Protein AF-A0A8D0H9V6-F1 (afdb_monomer)

Organism: Sphenodon punctatus (NCBI:txid8508)

Mean predicted aligned error: 10.99 Å

Nearest PDB structures (foldseek):
  7oqw-assembly1_A-2  TM=3.908E-01  e=2.984E+00  Homo sapiens
  8poe-assembly1_C  TM=3.734E-01  e=5.631E+00  Homo sapiens

pLDDT: mean 86.0, std 13.62, range [42.84, 98.12]

InterPro domains:
  IPR051436 Autophagy-related EPG5 [PTHR31139] (5-176)
  IPR060558 Epg5-like, N-terminal domain [PF27745] (5-171)

Foldseek 3Di:
DDKDKDWDADPVRDIDIDIDDDDDDDDDPVVVVVVVVVVVVVVVVVVVVVVVVVVVVVVVLVVVVVVLVCLCPVDPLSVCLLPDDDDQDDDDDDCPVVSLVVLLVLLLVLLVVQQDDDPDVVVVVSSLVSNVSSLSSCVRHHDPVSLVSLVVSLVSGDPPSCVRCPVSRDDPDDDD

Radius of gyration: 35.83 Å; Cα contacts (8 Å, |Δi|>4): 108; chains: 1; bounding box: 63×38×115 Å

Solvent-accessible surface area (backbone atoms only — not comparable to full-atom values): 10726 Å² total; per-residue (Å²): 127,60,74,51,75,52,76,50,67,47,100,84,71,49,78,47,76,51,77,50,80,53,88,80,82,82,80,60,63,66,61,51,51,53,51,50,52,51,49,53,55,49,52,52,53,51,50,54,52,50,53,50,51,54,51,50,52,54,51,53,51,52,50,52,51,51,47,52,51,51,60,39,58,71,38,76,65,47,35,46,43,68,72,51,95,82,74,84,80,79,96,80,63,88,66,54,62,58,58,52,46,52,53,50,51,52,48,52,54,46,51,57,55,65,56,48,94,66,103,42,73,65,60,52,49,52,48,51,54,53,41,53,57,54,49,57,32,45,72,68,76,48,54,76,68,49,55,51,50,49,49,60,54,57,74,66,41,53,91,71,47,76,82,70,49,57,84,74,64,79,82,81,76,77,84,128

Sequence (176 aa):
KWLFSLQGTCADQCKVSSHHRYQVVEFNESVLWELKKLFEAKAEHVHQTLALHLYTSVLSRLQVESYIYGLLSSSSLLRSAAIHQHEPASKQSENLSSDLGHLKECIGILFGFTRRVIEDPQFQSDVLFWLQRLVSVLQRVGCPGDHLFLLNHILRCPAGIGKWAAPFIQIKVLDN

Secondary structure (DSSP, 8-state):
--EEEEEEE-TTS-EEEEEEE---PPP-HHHHHHHHHHHHHHHHHHHHHHHHHHHHHHHHHHHHHHHHHHHHHHSHHHHHHHH-SS-PPP---TTHHHHHHHHHHHHHHHHHHHTS----HHHHHHHHHHHHHHHHHHHHH--HHHHHHHHHHHTTS-TTGGGTSGGG--------

Structure (mmCIF, N/CA/C/O backbone):
data_AF-A0A8D0H9V6-F1
#
_entry.id   AF-A0A8D0H9V6-F1
#
loop_
_atom_site.group_PDB
_atom_site.id
_atom_site.type_symbol
_atom_site.label_atom_id
_atom_site.label_alt_id
_atom_site.label_comp_id
_atom_site.label_asym_id
_atom_site.label_entity_id
_atom_site.label_seq_id
_atom_site.pdbx_PDB_ins_code
_atom_site.Cartn_x
_atom_site.Cartn_y
_atom_site.Cartn_z
_atom_site.occupancy
_atom_site.B_iso_or_equiv
_atom_site.auth_seq_id
_atom_site.auth_comp_id
_atom_site.auth_asym_id
_atom_site.auth_atom_id
_atom_site.pdbx_PDB_model_num
ATOM 1 N N . LYS A 1 1 ? 28.762 -2.186 -56.212 1.00 52.09 1 LYS A N 1
ATOM 2 C CA . LYS A 1 1 ? 28.057 -2.977 -57.258 1.00 52.09 1 LYS A CA 1
ATOM 3 C C . LYS A 1 1 ? 29.094 -3.787 -58.019 1.00 52.09 1 LYS A C 1
ATOM 5 O O . LYS A 1 1 ? 29.807 -3.213 -58.830 1.00 52.09 1 LYS A O 1
ATOM 10 N N . TRP A 1 2 ? 29.204 -5.078 -57.730 1.00 58.50 2 TRP A N 1
ATOM 11 C CA . TRP A 1 2 ? 30.117 -5.968 -58.446 1.00 58.50 2 TRP A CA 1
ATOM 12 C C . TRP A 1 2 ? 29.381 -6.589 -59.633 1.00 58.50 2 TRP A C 1
ATOM 14 O O . TRP A 1 2 ? 28.239 -7.035 -59.497 1.00 58.50 2 TRP A O 1
ATOM 24 N N . LEU A 1 3 ? 30.010 -6.556 -60.804 1.00 58.72 3 LEU A N 1
ATOM 25 C CA . LEU A 1 3 ? 29.461 -7.076 -62.050 1.00 58.72 3 LEU A CA 1
ATOM 26 C C . LEU A 1 3 ? 30.415 -8.171 -62.518 1.00 58.72 3 LEU A C 1
ATOM 28 O O . LEU A 1 3 ? 31.550 -7.882 -62.890 1.00 58.72 3 LEU A O 1
ATOM 32 N N . PHE A 1 4 ? 29.979 -9.425 -62.420 1.00 65.56 4 PHE A N 1
ATOM 33 C CA . PHE A 1 4 ? 30.781 -10.560 -62.863 1.00 65.56 4 PHE A CA 1
ATOM 34 C C . PHE A 1 4 ? 30.390 -10.889 -64.301 1.00 65.56 4 PHE A C 1
ATOM 36 O O . PHE A 1 4 ? 29.210 -11.098 -64.593 1.00 65.56 4 PHE A O 1
ATOM 43 N N . SER A 1 5 ? 31.372 -10.864 -65.201 1.00 70.00 5 SER A N 1
ATOM 44 C CA . SER A 1 5 ? 31.187 -11.120 -66.626 1.00 70.00 5 SER A CA 1
ATOM 45 C C . SER A 1 5 ? 32.001 -12.340 -67.018 1.00 70.00 5 SER A C 1
ATOM 47 O O . SER A 1 5 ? 33.229 -12.291 -67.004 1.00 70.00 5 SER A O 1
ATOM 49 N N . LEU A 1 6 ? 31.316 -13.415 -67.390 1.00 75.25 6 LEU A N 1
ATOM 50 C CA . LEU A 1 6 ? 31.936 -14.612 -67.951 1.00 75.25 6 LEU A CA 1
ATOM 51 C C . LEU A 1 6 ? 31.798 -14.568 -69.467 1.00 75.25 6 LEU A C 1
ATOM 53 O O . LEU A 1 6 ? 30.720 -14.261 -69.978 1.00 75.25 6 LEU A O 1
ATOM 57 N N . GLN A 1 7 ? 32.875 -14.893 -70.176 1.00 80.06 7 GLN A N 1
ATOM 58 C CA . GLN A 1 7 ? 32.851 -15.079 -71.622 1.00 80.06 7 GLN A CA 1
ATOM 59 C C . GLN A 1 7 ? 33.222 -16.518 -71.952 1.00 80.06 7 GLN A C 1
ATOM 61 O O . GLN A 1 7 ? 34.185 -17.061 -71.412 1.00 80.06 7 GLN A O 1
ATOM 66 N N . GLY A 1 8 ? 32.441 -17.124 -72.836 1.00 78.75 8 GLY A N 1
ATOM 67 C CA . GLY A 1 8 ? 32.670 -18.458 -73.366 1.00 78.75 8 GLY A CA 1
ATOM 68 C C . GLY A 1 8 ? 32.578 -18.432 -74.883 1.00 78.75 8 GLY A C 1
ATOM 69 O O . GLY A 1 8 ? 32.041 -17.493 -75.472 1.00 78.75 8 GLY A O 1
ATOM 70 N N . THR A 1 9 ? 33.117 -19.462 -75.521 1.00 82.62 9 THR A N 1
ATOM 71 C CA . THR A 1 9 ? 32.941 -19.667 -76.960 1.00 82.62 9 THR A CA 1
ATOM 72 C C . THR A 1 9 ? 32.146 -20.947 -77.137 1.00 82.62 9 THR A C 1
ATOM 74 O O . THR A 1 9 ? 32.524 -21.985 -76.593 1.00 82.62 9 THR A O 1
ATOM 77 N N . CYS A 1 10 ? 31.018 -20.855 -77.829 1.00 76.56 10 CYS A N 1
ATOM 78 C CA . CYS A 1 10 ? 30.180 -22.005 -78.134 1.00 76.56 10 CYS A CA 1
ATOM 79 C C . CYS A 1 10 ? 30.847 -22.878 -79.215 1.00 76.56 10 CYS A C 1
ATOM 81 O O . CYS A 1 10 ? 31.806 -22.466 -79.870 1.00 76.56 10 CYS A O 1
ATOM 83 N N . ALA A 1 11 ? 30.366 -24.110 -79.401 1.00 77.50 11 ALA A N 1
ATOM 84 C CA . ALA A 1 11 ? 30.942 -25.061 -80.362 1.00 77.50 11 ALA A CA 1
ATOM 85 C C . ALA A 1 11 ? 30.852 -24.597 -81.836 1.00 77.50 11 ALA A C 1
ATOM 87 O O . ALA A 1 11 ? 31.554 -25.124 -82.694 1.00 77.50 11 ALA A O 1
ATOM 88 N N . ASP A 1 12 ? 30.025 -23.589 -82.117 1.00 85.88 12 ASP A N 1
ATOM 89 C CA . ASP A 1 12 ? 29.881 -22.880 -83.395 1.00 85.88 12 ASP A CA 1
ATOM 90 C C . ASP A 1 12 ? 30.881 -21.715 -83.571 1.00 85.88 12 ASP A C 1
ATOM 92 O O . ASP A 1 12 ? 30.793 -20.953 -84.530 1.00 85.88 12 ASP A O 1
ATOM 96 N N . GLN A 1 13 ? 31.842 -21.576 -82.653 1.00 75.62 13 GLN A N 1
ATOM 97 C CA . GLN A 1 13 ? 32.808 -20.475 -82.568 1.00 75.62 13 GLN A CA 1
ATOM 98 C C . GLN A 1 13 ? 32.206 -19.088 -82.286 1.00 75.62 13 GLN A C 1
ATOM 100 O O . GLN A 1 13 ? 32.919 -18.079 -82.343 1.00 75.62 13 GLN A O 1
ATOM 105 N N . CYS A 1 14 ? 30.931 -18.998 -81.901 1.00 76.75 14 CYS A N 1
ATOM 106 C CA . CYS A 1 14 ? 30.344 -17.737 -81.468 1.00 76.75 14 CYS A CA 1
ATOM 107 C C . CYS A 1 14 ? 30.732 -17.423 -80.015 1.00 76.75 14 CYS A C 1
ATOM 109 O O . CYS A 1 14 ? 30.592 -18.247 -79.108 1.00 76.75 14 CYS A O 1
ATOM 111 N N . LYS A 1 15 ? 31.216 -16.197 -79.776 1.00 81.19 15 LYS A N 1
ATOM 112 C CA . LYS A 1 15 ? 31.507 -15.703 -78.424 1.00 81.19 15 LYS A CA 1
ATOM 113 C C . LYS A 1 15 ? 30.213 -15.281 -77.739 1.00 81.19 15 LYS A C 1
ATOM 115 O O . LYS A 1 15 ? 29.499 -14.420 -78.248 1.00 81.19 15 LYS A O 1
ATOM 120 N N . VAL A 1 16 ? 29.951 -15.836 -76.563 1.00 82.69 16 VAL A N 1
ATOM 121 C CA . VAL A 1 16 ? 28.807 -15.478 -75.719 1.00 82.69 16 VAL A CA 1
ATOM 122 C C . VAL A 1 16 ? 29.287 -14.924 -74.384 1.00 82.69 16 VAL A C 1
ATOM 124 O O . VAL A 1 16 ? 30.307 -15.353 -73.842 1.00 82.69 16 VAL A O 1
ATOM 127 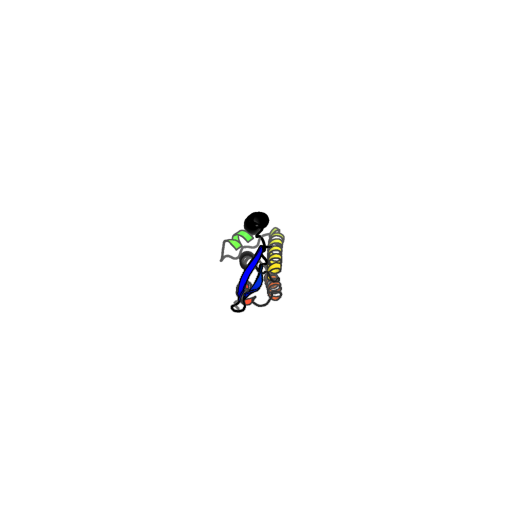N N . SER A 1 17 ? 28.545 -13.961 -73.843 1.00 78.50 17 SER A N 1
ATOM 128 C CA . SER A 1 17 ? 28.828 -13.349 -72.545 1.00 78.50 17 SER A CA 1
ATOM 129 C C . SER A 1 17 ? 27.617 -13.433 -71.624 1.00 78.50 17 SER A C 1
ATOM 131 O O . SER A 1 17 ? 26.506 -13.114 -72.044 1.00 78.50 17 SER A O 1
ATOM 133 N N . SER A 1 18 ? 27.839 -13.807 -70.362 1.00 78.12 18 SER A N 1
ATOM 134 C CA . SER A 1 18 ? 26.822 -13.778 -69.307 1.00 78.12 18 SER A CA 1
ATOM 135 C C . SER A 1 18 ? 27.221 -12.790 -68.216 1.00 78.12 18 SER A C 1
ATOM 137 O O . SER A 1 18 ? 28.369 -12.776 -67.764 1.00 78.12 18 SER A O 1
ATOM 139 N N . HIS A 1 19 ? 26.264 -11.964 -67.795 1.00 76.62 19 HIS A N 1
ATOM 140 C CA . HIS A 1 19 ? 26.451 -10.961 -66.755 1.00 76.62 19 HIS A CA 1
ATOM 141 C C . HIS A 1 19 ? 25.583 -11.289 -65.546 1.00 76.62 19 HIS A C 1
ATOM 143 O O . HIS A 1 19 ? 24.357 -11.301 -65.647 1.00 76.62 19 HIS A O 1
ATOM 149 N N . HIS A 1 20 ? 26.213 -11.469 -64.387 1.00 77.12 20 HIS A N 1
ATOM 150 C CA . HIS A 1 20 ? 25.502 -11.596 -63.119 1.00 77.12 20 HIS A CA 1
ATOM 151 C C . HIS A 1 20 ? 25.706 -10.332 -62.278 1.00 77.12 20 HIS A C 1
ATOM 153 O O . HIS A 1 20 ? 26.839 -9.901 -62.032 1.00 77.12 20 HIS A O 1
ATOM 159 N N . ARG A 1 21 ? 24.600 -9.715 -61.849 1.00 76.38 21 ARG A N 1
ATOM 160 C CA . ARG A 1 21 ? 24.601 -8.531 -60.981 1.00 76.38 21 ARG A CA 1
ATOM 161 C C . ARG A 1 21 ? 24.253 -8.943 -59.560 1.00 76.38 21 ARG A C 1
ATOM 163 O O . ARG A 1 21 ? 23.184 -9.490 -59.324 1.00 76.38 21 ARG A O 1
ATOM 170 N N . TYR A 1 22 ? 25.131 -8.610 -58.622 1.00 74.81 22 TYR A N 1
ATOM 171 C CA . TYR A 1 22 ? 24.872 -8.777 -57.196 1.00 74.81 22 TYR A CA 1
ATOM 172 C C . TYR A 1 22 ? 24.527 -7.429 -56.566 1.00 74.81 22 TYR A C 1
ATOM 174 O O . TYR A 1 22 ? 25.211 -6.422 -56.796 1.00 74.81 22 TYR A O 1
ATOM 182 N N . GLN A 1 23 ? 23.475 -7.417 -55.751 1.00 74.75 23 GLN A N 1
ATOM 183 C CA . GLN A 1 23 ? 23.185 -6.318 -54.843 1.00 74.75 23 GLN A CA 1
ATOM 184 C C . GLN A 1 23 ? 23.728 -6.703 -53.471 1.00 74.75 23 GLN A C 1
ATOM 186 O O . GLN A 1 23 ? 23.260 -7.650 -52.853 1.00 74.75 23 GLN A O 1
ATOM 191 N N . VAL A 1 24 ? 24.758 -5.986 -53.037 1.00 73.31 24 VAL A N 1
ATOM 192 C CA . VAL A 1 24 ? 25.368 -6.156 -51.721 1.00 73.31 24 VAL A CA 1
ATOM 193 C C . VAL A 1 24 ? 25.037 -4.902 -50.932 1.00 73.31 24 VAL A C 1
ATOM 195 O O . VAL A 1 24 ? 25.224 -3.793 -51.437 1.00 73.31 24 VAL A O 1
ATOM 198 N N . VAL A 1 25 ? 24.493 -5.089 -49.736 1.00 80.00 25 VAL A N 1
ATOM 199 C CA . VAL A 1 25 ? 24.317 -4.028 -48.746 1.00 80.00 25 VAL A CA 1
ATOM 200 C C . VAL A 1 25 ? 25.498 -4.089 -47.792 1.00 80.00 25 VAL A C 1
ATOM 202 O O . VAL A 1 25 ? 25.838 -5.160 -47.296 1.00 80.00 25 VAL A O 1
ATOM 205 N N . GLU A 1 26 ? 26.152 -2.953 -47.581 1.00 84.06 26 GLU A N 1
ATOM 206 C CA . GLU A 1 26 ? 27.246 -2.858 -46.622 1.00 84.06 26 GLU A CA 1
ATOM 207 C C . GLU A 1 26 ? 26.668 -2.661 -45.229 1.00 84.06 26 GLU A C 1
ATOM 209 O O . GLU A 1 26 ? 25.834 -1.784 -44.988 1.00 84.06 26 GLU A O 1
ATOM 214 N N . PHE A 1 27 ? 27.091 -3.528 -44.318 1.00 86.31 27 PHE A N 1
ATOM 215 C CA . PHE A 1 27 ? 26.71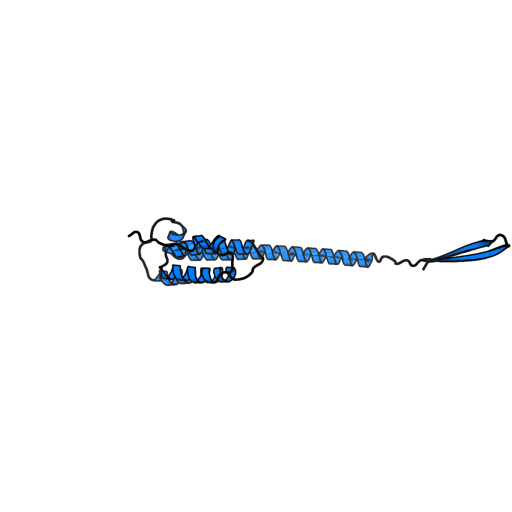4 -3.424 -42.928 1.00 86.31 27 PHE A CA 1
ATOM 216 C C . PHE A 1 27 ? 27.423 -2.226 -42.300 1.00 86.31 27 PHE A C 1
ATOM 218 O O . PHE A 1 27 ? 28.648 -2.131 -42.334 1.00 86.31 27 PHE A O 1
ATOM 225 N N . ASN A 1 28 ? 26.649 -1.308 -41.727 1.00 91.19 28 ASN A N 1
ATOM 226 C CA . ASN A 1 28 ? 27.211 -0.147 -41.061 1.00 91.19 28 ASN A CA 1
ATOM 227 C C . ASN A 1 28 ? 27.490 -0.470 -39.586 1.00 91.19 28 ASN A C 1
ATOM 229 O O . ASN A 1 28 ? 26.630 -0.301 -38.718 1.00 91.19 28 ASN A O 1
ATOM 233 N N . GLU A 1 29 ? 28.708 -0.941 -39.317 1.00 93.62 29 GLU A N 1
ATOM 234 C CA . GLU A 1 29 ? 29.158 -1.300 -37.968 1.00 93.62 29 GLU A CA 1
ATOM 235 C C . GLU A 1 29 ? 29.092 -0.128 -36.983 1.00 93.62 29 GLU A C 1
ATOM 237 O O . GLU A 1 29 ? 28.794 -0.341 -35.806 1.00 93.62 29 GLU A O 1
ATOM 242 N N . SER A 1 30 ? 29.308 1.113 -37.440 1.00 94.00 30 SER A N 1
ATOM 243 C CA . SER A 1 30 ? 29.288 2.279 -36.550 1.00 94.00 30 SER A CA 1
ATOM 244 C C . SER A 1 30 ? 27.878 2.588 -36.048 1.00 94.00 30 SER A C 1
ATOM 246 O O . SER A 1 30 ? 27.697 2.834 -34.855 1.00 94.00 30 SER A O 1
ATOM 248 N N . VAL A 1 31 ? 26.871 2.475 -36.919 1.00 93.75 31 VAL A N 1
ATOM 249 C CA . VAL A 1 31 ? 25.457 2.642 -36.547 1.00 93.75 31 VAL A CA 1
ATOM 250 C C . VAL A 1 31 ? 25.008 1.532 -35.595 1.00 93.75 31 VAL A C 1
ATOM 252 O O . VAL A 1 31 ? 24.305 1.810 -34.623 1.00 93.75 31 VAL A O 1
ATOM 255 N N . LEU A 1 32 ? 25.435 0.281 -35.818 1.00 94.88 32 LEU A N 1
ATOM 256 C CA . LEU A 1 32 ? 25.148 -0.805 -34.873 1.00 94.88 32 LEU A CA 1
ATOM 257 C C . LEU A 1 32 ? 25.765 -0.521 -33.500 1.00 94.88 32 LEU A C 1
ATOM 259 O O . LEU A 1 32 ? 25.109 -0.722 -32.477 1.00 94.88 32 LEU A O 1
ATOM 263 N N . TRP A 1 33 ? 27.022 -0.081 -33.471 1.00 96.56 33 TRP A N 1
ATOM 264 C CA . TRP A 1 33 ? 27.719 0.218 -32.225 1.00 96.56 33 TRP A CA 1
ATOM 265 C C . TRP A 1 33 ? 27.033 1.340 -31.441 1.00 96.56 33 TRP A C 1
ATOM 267 O O . TRP A 1 33 ? 26.822 1.218 -30.232 1.00 96.56 33 TRP A O 1
ATOM 277 N N . GLU A 1 34 ? 26.629 2.408 -32.127 1.00 96.88 34 GLU A N 1
ATOM 278 C CA . GLU A 1 34 ? 25.870 3.501 -31.522 1.00 96.88 34 GLU A CA 1
ATOM 279 C C . GLU A 1 34 ? 24.531 3.012 -30.959 1.00 96.88 34 GLU A C 1
ATOM 281 O O . GLU A 1 34 ? 24.207 3.291 -29.803 1.00 96.88 34 GLU A O 1
ATOM 286 N N . LEU A 1 35 ? 23.791 2.206 -31.725 1.00 97.06 35 LEU A N 1
ATOM 287 C CA . LEU A 1 35 ? 22.528 1.624 -31.279 1.00 97.06 35 LEU A CA 1
ATOM 288 C C . LEU A 1 35 ? 22.713 0.742 -30.035 1.00 97.06 35 LEU A C 1
ATOM 290 O O . LEU A 1 35 ? 21.932 0.836 -29.087 1.00 97.06 35 LEU A O 1
ATOM 294 N N . LYS A 1 36 ? 23.768 -0.079 -30.006 1.00 96.69 36 LYS A N 1
ATOM 295 C CA . LYS A 1 36 ? 24.110 -0.917 -28.852 1.00 96.69 36 LYS A C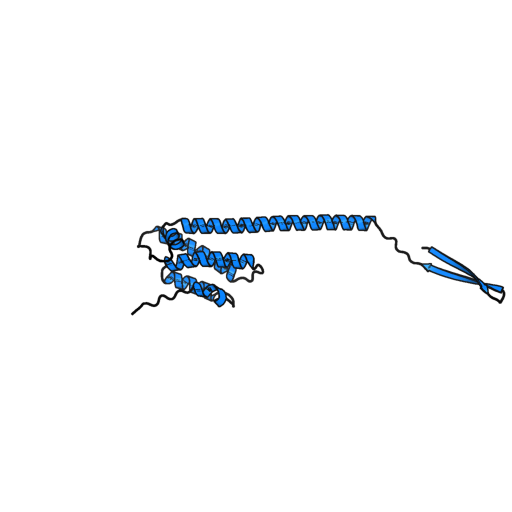A 1
ATOM 296 C C . LYS A 1 36 ? 24.377 -0.064 -27.612 1.00 96.69 36 LYS A C 1
ATOM 298 O O . LYS A 1 36 ? 23.786 -0.315 -26.564 1.00 96.69 36 LYS A O 1
ATOM 303 N N . LYS A 1 37 ? 25.185 0.989 -27.753 1.00 97.50 37 LYS A N 1
ATOM 304 C CA . LYS A 1 37 ? 25.481 1.931 -26.667 1.00 97.50 37 LYS A CA 1
ATOM 305 C C . LYS A 1 37 ? 24.216 2.622 -26.146 1.00 97.50 37 LYS A C 1
ATOM 307 O O . LYS A 1 37 ? 24.057 2.781 -24.937 1.00 97.50 37 LYS A O 1
ATOM 312 N N . LEU A 1 38 ? 23.308 3.023 -27.038 1.00 97.12 38 LEU A N 1
ATOM 313 C CA . LEU A 1 38 ? 22.033 3.638 -26.655 1.00 97.12 38 LEU A CA 1
ATOM 314 C C . LEU A 1 38 ? 21.141 2.667 -25.874 1.00 97.12 38 LEU A C 1
ATOM 316 O O . LEU A 1 38 ? 20.549 3.062 -24.868 1.00 97.12 38 LEU A O 1
ATOM 320 N N . PHE A 1 39 ? 21.064 1.403 -26.294 1.00 97.06 39 PHE A N 1
ATOM 321 C CA . PHE A 1 39 ? 20.303 0.388 -25.566 1.00 97.06 39 PHE A CA 1
ATOM 322 C C . PHE A 1 39 ? 20.901 0.077 -24.197 1.00 97.06 39 PHE A C 1
ATOM 324 O O . PHE A 1 39 ? 20.149 -0.004 -23.229 1.00 97.06 39 PHE A O 1
ATOM 331 N N . GLU A 1 40 ? 22.224 -0.038 -24.094 1.00 97.25 40 GLU A N 1
ATOM 332 C CA . GLU A 1 40 ? 22.913 -0.236 -22.813 1.00 97.25 40 GLU A CA 1
ATOM 333 C C . GLU A 1 40 ? 22.633 0.926 -21.852 1.00 97.25 40 GLU A C 1
ATOM 335 O O . GLU A 1 40 ? 22.194 0.707 -20.723 1.00 97.25 40 GLU A O 1
ATOM 340 N N . ALA A 1 41 ? 22.768 2.169 -22.322 1.00 96.69 41 ALA A N 1
ATOM 341 C CA . ALA A 1 41 ? 22.460 3.350 -21.518 1.00 96.69 41 ALA A CA 1
ATOM 342 C C . ALA A 1 41 ? 20.980 3.405 -21.098 1.00 96.69 41 ALA A C 1
ATOM 344 O O . ALA A 1 41 ? 20.658 3.786 -19.970 1.00 96.69 41 ALA A O 1
ATOM 345 N N . LYS A 1 42 ? 20.057 3.014 -21.988 1.00 95.44 42 LYS A N 1
ATOM 346 C CA . LYS A 1 42 ? 18.625 3.004 -21.670 1.00 95.44 42 LYS A CA 1
ATOM 347 C C . LYS A 1 42 ? 18.268 1.906 -20.671 1.00 95.44 42 LYS A C 1
ATOM 349 O O . LYS A 1 42 ? 17.460 2.161 -19.779 1.00 95.44 42 LYS A O 1
ATOM 354 N N . ALA A 1 43 ? 18.859 0.722 -20.808 1.00 95.62 43 ALA A N 1
ATOM 355 C CA . ALA A 1 43 ? 18.683 -0.381 -19.872 1.00 95.62 43 ALA A CA 1
ATOM 356 C C . ALA A 1 43 ? 19.173 0.009 -18.471 1.00 95.62 43 ALA A C 1
ATOM 358 O O . ALA A 1 43 ? 18.438 -0.168 -17.500 1.00 95.62 43 ALA A O 1
ATOM 359 N N . GLU A 1 44 ? 20.348 0.635 -18.384 1.00 96.31 44 GLU A N 1
ATOM 360 C CA . GLU A 1 44 ? 20.897 1.153 -17.128 1.00 96.31 44 GLU A CA 1
ATOM 361 C C . GLU A 1 44 ? 19.967 2.197 -16.491 1.00 96.31 44 GLU A C 1
ATOM 363 O O . GLU A 1 44 ? 19.625 2.106 -15.314 1.00 96.31 44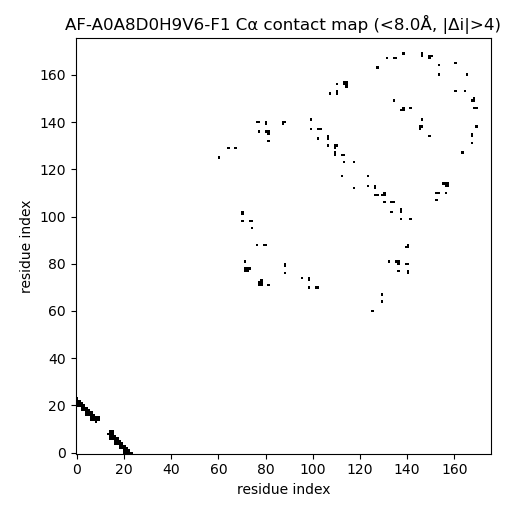 GLU A O 1
ATOM 368 N N . HIS A 1 45 ? 19.454 3.148 -17.277 1.00 94.94 45 HIS A N 1
ATOM 369 C CA . HIS A 1 45 ? 18.514 4.148 -16.762 1.00 94.94 45 HIS A CA 1
ATOM 370 C C . HIS A 1 45 ? 17.215 3.519 -16.227 1.00 94.94 45 HIS A C 1
ATOM 372 O O . HIS A 1 45 ? 16.682 3.953 -15.201 1.00 94.94 45 HIS A O 1
ATOM 378 N N . VAL A 1 46 ? 16.671 2.507 -16.912 1.00 95.31 46 VAL A N 1
ATOM 379 C CA . VAL A 1 46 ? 15.489 1.768 -16.433 1.00 95.31 46 VAL A CA 1
ATOM 380 C C . VAL A 1 46 ? 15.809 1.045 -15.128 1.00 95.31 46 VAL A C 1
ATOM 382 O O . VAL A 1 46 ? 15.008 1.115 -14.196 1.00 95.31 46 VAL A O 1
ATOM 385 N N . HIS A 1 47 ? 16.982 0.417 -15.031 1.00 95.12 47 HIS A N 1
ATOM 386 C CA . HIS A 1 47 ? 17.430 -0.257 -13.815 1.00 95.12 47 HIS A CA 1
ATOM 387 C C . HIS A 1 47 ? 17.507 0.709 -12.626 1.00 95.12 47 HIS A C 1
ATOM 389 O O . HIS A 1 47 ? 16.919 0.444 -11.578 1.00 95.12 47 HIS A O 1
ATOM 395 N N . GLN A 1 48 ? 18.140 1.867 -12.811 1.00 95.38 48 GLN A N 1
ATOM 396 C CA . GLN A 1 48 ? 18.251 2.899 -11.776 1.00 95.38 48 GLN A CA 1
ATOM 397 C C . GLN A 1 48 ? 16.882 3.447 -11.355 1.00 95.38 48 GLN A C 1
ATOM 399 O O . GLN A 1 48 ? 16.618 3.615 -10.164 1.00 95.38 48 GLN A O 1
ATOM 404 N N . THR A 1 49 ? 15.984 3.676 -12.318 1.00 96.06 49 THR A N 1
ATOM 405 C CA . THR A 1 49 ? 14.618 4.157 -12.046 1.00 96.06 49 THR A CA 1
ATOM 406 C C . THR A 1 49 ? 13.823 3.131 -11.239 1.00 96.06 49 THR A C 1
ATOM 408 O O . THR A 1 49 ? 13.178 3.478 -10.250 1.00 96.06 49 THR A O 1
ATOM 411 N N . LEU A 1 50 ? 13.898 1.854 -11.623 1.00 95.44 50 LEU A N 1
ATOM 412 C CA . LEU A 1 50 ? 13.249 0.767 -10.897 1.00 95.44 50 LEU A CA 1
ATOM 413 C C . LEU A 1 50 ? 13.804 0.645 -9.473 1.00 95.44 50 LEU A C 1
ATOM 415 O O . LEU A 1 50 ? 13.024 0.579 -8.526 1.00 95.44 50 LEU A O 1
ATOM 419 N N . ALA A 1 51 ? 15.129 0.658 -9.311 1.00 96.06 51 ALA A N 1
ATOM 420 C CA . ALA A 1 51 ? 15.776 0.585 -8.003 1.00 96.06 51 ALA A CA 1
ATOM 421 C C . ALA A 1 51 ? 15.341 1.740 -7.087 1.00 96.06 51 ALA A C 1
ATOM 423 O O . ALA A 1 51 ? 15.000 1.513 -5.924 1.00 96.06 51 ALA A O 1
ATOM 424 N N . LEU A 1 52 ? 15.277 2.964 -7.622 1.00 96.94 52 LEU A N 1
ATOM 425 C CA . LEU A 1 52 ? 14.793 4.128 -6.886 1.00 96.94 52 LEU A CA 1
ATOM 426 C C . LEU A 1 52 ? 13.332 3.956 -6.456 1.00 96.94 52 LEU A C 1
ATOM 428 O O . LEU A 1 52 ? 13.019 4.170 -5.288 1.00 96.94 52 LEU A O 1
ATOM 432 N N . HIS A 1 53 ? 12.443 3.535 -7.361 1.00 95.44 53 HIS A N 1
ATOM 433 C CA . HIS A 1 53 ? 11.029 3.342 -7.032 1.00 95.44 53 HIS A CA 1
ATOM 434 C C . HIS A 1 53 ? 10.798 2.216 -6.021 1.00 95.44 53 HIS A C 1
ATOM 436 O O . HIS A 1 53 ? 9.958 2.379 -5.138 1.00 95.44 53 HIS A O 1
ATOM 442 N N . LEU A 1 54 ? 11.56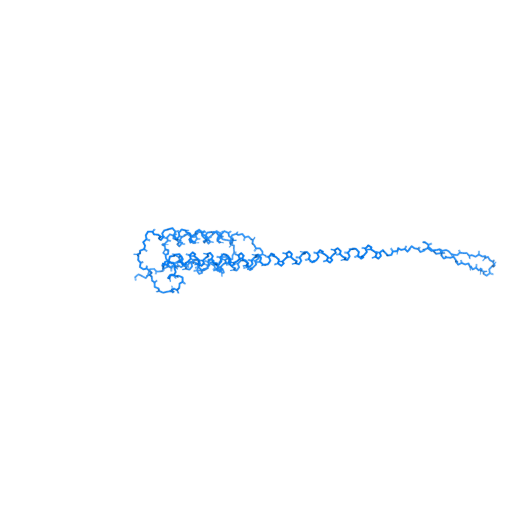1 1.122 -6.092 1.00 93.62 54 LEU A N 1
ATOM 443 C CA . LEU A 1 54 ? 11.530 0.059 -5.083 1.00 93.62 54 LEU A CA 1
ATOM 444 C C . LEU A 1 54 ? 11.984 0.575 -3.714 1.00 93.62 54 LEU A C 1
ATOM 446 O O . LEU A 1 54 ? 11.358 0.283 -2.698 1.00 93.62 54 LEU A O 1
ATOM 450 N N . TYR A 1 55 ? 13.044 1.382 -3.672 1.00 96.75 55 TYR A N 1
ATOM 451 C CA . TYR A 1 55 ? 13.484 2.001 -2.426 1.00 96.75 55 TYR A CA 1
ATOM 452 C C . TYR A 1 55 ? 12.418 2.952 -1.865 1.00 96.75 55 TYR A C 1
ATOM 454 O O . TYR A 1 55 ? 12.082 2.889 -0.680 1.00 96.75 55 TYR A O 1
ATOM 462 N N . THR A 1 56 ? 11.842 3.806 -2.716 1.00 96.75 56 THR A N 1
ATOM 463 C CA . THR A 1 56 ? 10.770 4.722 -2.317 1.00 96.75 56 THR A CA 1
ATOM 464 C C . THR A 1 56 ? 9.539 3.967 -1.820 1.00 96.75 56 THR A C 1
ATOM 466 O O . THR A 1 56 ? 8.987 4.363 -0.799 1.00 96.75 56 THR A O 1
ATOM 469 N N . SER A 1 57 ? 9.127 2.873 -2.470 1.00 95.31 57 SER A N 1
ATOM 470 C CA . SER A 1 57 ? 7.952 2.106 -2.038 1.00 95.31 57 SER A CA 1
ATOM 471 C C . SER A 1 57 ? 8.154 1.489 -0.655 1.00 95.31 57 SER A C 1
ATOM 473 O O . SER A 1 57 ? 7.268 1.589 0.196 1.00 95.31 57 SER A O 1
ATOM 475 N N . VAL A 1 58 ? 9.340 0.932 -0.388 1.00 96.06 58 VAL A N 1
ATOM 476 C CA . VAL A 1 58 ? 9.698 0.392 0.930 1.00 96.06 58 VAL A CA 1
ATOM 477 C C . VAL A 1 58 ? 9.704 1.497 1.983 1.00 96.06 58 VAL A C 1
ATOM 479 O O . VAL A 1 58 ? 9.139 1.317 3.064 1.00 96.06 58 VAL A O 1
ATOM 482 N N . LEU A 1 59 ? 10.284 2.658 1.671 1.00 97.62 59 LEU A N 1
ATOM 483 C CA . LEU A 1 59 ? 10.297 3.796 2.587 1.00 97.62 59 LEU A CA 1
ATOM 484 C C . LEU A 1 59 ? 8.877 4.298 2.888 1.00 97.62 59 LEU A C 1
ATOM 486 O O . LEU A 1 59 ? 8.542 4.511 4.051 1.00 97.62 59 LEU A O 1
ATOM 490 N N . SER A 1 60 ? 8.023 4.432 1.871 1.00 97.25 60 SER A N 1
ATOM 491 C CA . SER A 1 60 ? 6.619 4.817 2.046 1.00 97.25 60 SER A CA 1
ATOM 492 C C . SER A 1 60 ? 5.843 3.797 2.877 1.00 97.25 60 SER A C 1
ATOM 494 O O . SER A 1 60 ? 5.064 4.189 3.746 1.00 97.25 60 SER A O 1
ATOM 496 N N . ARG A 1 61 ? 6.088 2.495 2.684 1.00 97.50 61 ARG A N 1
ATOM 497 C CA . ARG A 1 61 ? 5.487 1.443 3.514 1.00 97.50 61 ARG A CA 1
ATOM 498 C C . ARG A 1 61 ? 5.866 1.612 4.986 1.00 97.50 61 ARG A C 1
ATOM 500 O O . ARG A 1 61 ? 4.988 1.622 5.846 1.00 97.50 61 ARG A O 1
ATOM 507 N N . LEU A 1 62 ? 7.154 1.813 5.269 1.00 97.88 62 LEU A N 1
ATOM 508 C CA . LEU A 1 62 ? 7.653 2.044 6.629 1.00 97.88 62 LEU A CA 1
ATOM 509 C C . LEU A 1 62 ? 7.076 3.321 7.251 1.00 97.88 62 LEU A C 1
ATOM 511 O O . LEU A 1 62 ? 6.768 3.339 8.441 1.00 97.88 62 LEU A O 1
ATOM 515 N N . GLN A 1 63 ? 6.890 4.380 6.461 1.00 98.12 63 GLN A N 1
ATOM 516 C CA . GLN A 1 63 ? 6.252 5.613 6.929 1.00 98.12 63 GLN A CA 1
ATOM 517 C C . GLN A 1 63 ? 4.806 5.368 7.372 1.00 98.12 63 GLN A C 1
ATOM 519 O O . GLN A 1 63 ? 4.415 5.832 8.444 1.00 98.12 63 GLN A O 1
ATOM 524 N N . VAL A 1 64 ? 4.029 4.600 6.599 1.00 97.94 64 VAL A N 1
ATOM 525 C CA . VAL A 1 64 ? 2.658 4.222 6.979 1.00 97.94 64 VAL A CA 1
ATOM 526 C C . VAL A 1 64 ? 2.658 3.360 8.243 1.00 97.94 64 VAL A C 1
ATOM 528 O O . VAL A 1 64 ? 1.881 3.619 9.162 1.00 97.94 64 VAL A O 1
ATOM 531 N N . GLU A 1 65 ? 3.554 2.379 8.343 1.00 96.75 65 GLU A N 1
ATOM 532 C CA . GLU A 1 65 ? 3.673 1.531 9.537 1.00 96.75 65 GLU A CA 1
ATOM 533 C C . GLU A 1 65 ? 4.051 2.327 10.788 1.00 96.75 65 GLU A C 1
ATOM 535 O O . GLU A 1 65 ? 3.445 2.139 11.847 1.00 96.75 65 GLU A O 1
ATOM 540 N N . SER A 1 66 ? 5.011 3.246 10.665 1.00 96.94 66 SER A N 1
ATOM 541 C CA . SER A 1 66 ? 5.419 4.141 11.746 1.00 96.94 66 SER A CA 1
ATOM 542 C C . SER A 1 66 ? 4.274 5.058 12.169 1.00 96.94 66 SER A C 1
ATOM 544 O O . SER A 1 66 ? 4.086 5.289 13.364 1.00 96.94 66 SER A O 1
ATOM 546 N N . TYR A 1 67 ? 3.493 5.563 11.211 1.00 96.69 67 TYR A N 1
ATOM 547 C CA . TYR A 1 67 ? 2.319 6.380 11.501 1.00 96.69 67 TYR A CA 1
ATOM 548 C C . TYR A 1 67 ? 1.255 5.579 12.257 1.00 96.69 67 TYR A C 1
ATOM 550 O O . TYR A 1 67 ? 0.786 6.018 13.305 1.00 96.69 67 TYR A O 1
ATOM 558 N N . ILE A 1 68 ? 0.922 4.373 11.784 1.00 95.25 68 ILE A N 1
ATOM 559 C CA . ILE A 1 68 ? -0.034 3.479 12.454 1.00 95.25 68 ILE A CA 1
ATOM 560 C C . ILE A 1 68 ? 0.439 3.142 13.867 1.00 95.25 68 ILE A C 1
ATOM 562 O O . ILE A 1 68 ? -0.356 3.165 14.805 1.00 95.25 68 ILE A O 1
ATOM 566 N N . TYR A 1 69 ? 1.727 2.847 14.045 1.00 94.06 69 TYR A N 1
ATOM 567 C CA . TYR A 1 69 ? 2.287 2.595 15.368 1.00 94.06 69 TYR A CA 1
ATOM 568 C C . TYR A 1 69 ? 2.142 3.814 16.287 1.00 94.06 69 TYR A C 1
ATOM 570 O O . TYR A 1 69 ? 1.716 3.661 17.433 1.00 94.06 69 TYR A O 1
ATOM 578 N N . GLY A 1 70 ? 2.445 5.014 15.783 1.00 93.75 70 GLY A N 1
ATOM 579 C CA . GLY A 1 70 ? 2.267 6.270 16.510 1.00 93.75 70 GLY A CA 1
ATOM 580 C C . GLY A 1 70 ? 0.811 6.508 16.915 1.00 93.75 70 GLY A C 1
ATOM 581 O O . GLY A 1 70 ? 0.550 6.794 18.081 1.00 93.75 70 GLY A O 1
ATOM 582 N N . LEU A 1 71 ? -0.132 6.295 15.993 1.00 92.50 71 LEU A N 1
ATOM 583 C CA . LEU A 1 71 ? -1.573 6.399 16.238 1.00 92.50 71 LEU A CA 1
ATOM 584 C C . LEU A 1 71 ? -2.040 5.417 17.320 1.00 92.50 71 LEU A C 1
ATOM 586 O O . LEU A 1 71 ? -2.711 5.805 18.266 1.00 92.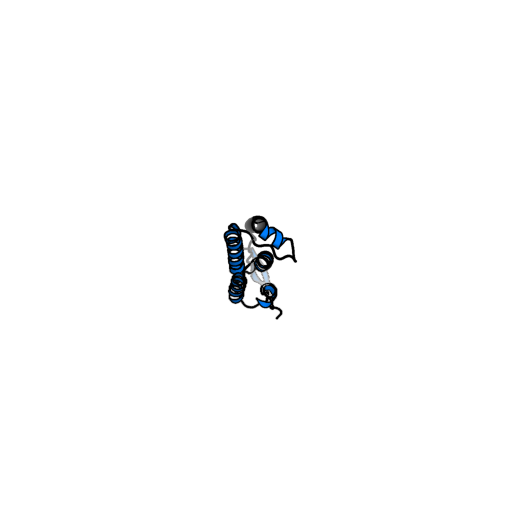50 71 LEU A O 1
ATOM 590 N N . LEU A 1 72 ? -1.664 4.141 17.223 1.00 91.12 72 LEU A N 1
ATOM 591 C CA . LEU A 1 72 ? -2.054 3.141 18.225 1.00 91.12 72 LEU A CA 1
ATOM 592 C C . LEU A 1 72 ? -1.366 3.364 19.578 1.00 91.12 72 LEU A C 1
ATOM 594 O O . LEU A 1 72 ? -1.861 2.912 20.609 1.00 91.12 72 LEU A O 1
ATOM 598 N N . SER A 1 73 ? -0.234 4.063 19.580 1.00 89.56 73 SER A N 1
ATOM 599 C CA . SER A 1 73 ? 0.508 4.402 20.789 1.00 89.56 73 SER A CA 1
ATOM 600 C C . SER A 1 73 ? 0.101 5.748 21.390 1.00 89.56 73 SER A C 1
ATOM 602 O O . SER A 1 73 ? 0.557 6.033 22.498 1.00 89.56 73 SER A O 1
ATOM 604 N N . SER A 1 74 ? -0.738 6.559 20.731 1.00 85.38 74 SER A N 1
ATOM 605 C CA . SER A 1 74 ? -1.108 7.900 21.214 1.00 85.38 74 SER A CA 1
ATOM 606 C C . SER A 1 74 ? -1.885 7.844 22.530 1.00 85.38 74 SER A C 1
ATOM 608 O O . SER A 1 74 ? -1.627 8.625 23.444 1.00 85.38 74 SER A O 1
ATOM 610 N N . SER A 1 75 ? -2.769 6.853 22.660 1.00 83.25 75 SER A N 1
ATOM 611 C CA . SER A 1 75 ? -3.643 6.650 23.813 1.00 83.25 75 SER A CA 1
ATOM 612 C C . SER A 1 75 ? -3.291 5.378 24.574 1.00 83.25 75 SER A C 1
ATOM 614 O O . SER A 1 75 ? -2.991 4.338 23.983 1.00 83.25 75 SER A O 1
ATOM 616 N N . SER A 1 76 ? -3.377 5.429 25.905 1.00 81.62 76 SER A N 1
ATOM 617 C CA . SER A 1 76 ? -3.219 4.247 26.762 1.00 81.62 76 SER A CA 1
ATOM 618 C C . SER A 1 76 ? -4.272 3.177 26.465 1.00 81.62 76 SER A C 1
ATOM 620 O O . SER A 1 76 ? -3.960 1.990 26.545 1.00 81.62 76 SER A O 1
ATOM 622 N N . LEU A 1 77 ? -5.482 3.587 26.069 1.00 81.44 77 LEU A N 1
ATOM 623 C CA . LEU A 1 77 ? -6.580 2.689 25.721 1.00 81.44 77 LEU A CA 1
ATOM 624 C C . LEU A 1 77 ? -6.321 2.001 24.375 1.00 81.44 77 LEU A C 1
ATOM 626 O O . LEU A 1 77 ? -6.396 0.779 24.281 1.00 81.44 77 LEU A O 1
ATOM 630 N N . LEU A 1 78 ? -5.947 2.754 23.335 1.00 83.81 78 LEU A N 1
ATOM 631 C CA . LEU A 1 78 ? -5.608 2.155 22.037 1.00 83.81 78 LEU A CA 1
ATOM 632 C C . LEU A 1 78 ? -4.414 1.205 22.154 1.00 83.81 78 LEU A C 1
ATOM 634 O O . LEU A 1 78 ? -4.431 0.114 21.584 1.00 83.81 78 LEU A O 1
ATOM 638 N N . ARG A 1 79 ? -3.413 1.580 22.954 1.00 85.94 79 ARG A N 1
ATOM 639 C CA . ARG A 1 79 ? -2.226 0.761 23.199 1.00 85.94 79 ARG A CA 1
ATOM 640 C C . ARG A 1 79 ? -2.565 -0.522 23.951 1.00 85.94 79 ARG A C 1
ATOM 642 O O . ARG A 1 79 ? -2.102 -1.591 23.557 1.00 85.94 79 ARG A O 1
ATOM 649 N N . SER A 1 80 ? -3.384 -0.444 25.001 1.00 82.81 80 SER A N 1
ATOM 650 C CA . SER A 1 80 ? -3.812 -1.633 25.743 1.00 82.81 80 SER A CA 1
ATOM 651 C C . SER A 1 80 ? -4.669 -2.546 24.871 1.00 82.81 80 SER A C 1
ATOM 653 O O . SER A 1 80 ? -4.434 -3.751 24.856 1.00 82.81 80 SER A O 1
ATOM 655 N N . ALA A 1 81 ? -5.570 -1.985 24.064 1.00 83.00 81 ALA A N 1
ATOM 656 C CA . ALA A 1 81 ? -6.371 -2.733 23.105 1.00 83.00 81 ALA A CA 1
ATOM 657 C C . ALA A 1 81 ? -5.542 -3.328 21.961 1.00 83.00 81 ALA A C 1
ATOM 659 O O . ALA A 1 81 ? -5.933 -4.356 21.421 1.00 83.00 81 ALA A O 1
ATOM 660 N N . ALA A 1 82 ? -4.406 -2.734 21.589 1.00 82.00 82 ALA A N 1
ATOM 661 C CA . ALA A 1 82 ? -3.491 -3.303 20.601 1.00 82.00 82 ALA A CA 1
ATOM 662 C C . ALA A 1 82 ? -2.672 -4.482 21.163 1.00 82.00 82 ALA A C 1
ATOM 664 O O . ALA A 1 82 ? -2.375 -5.418 20.421 1.00 82.00 82 ALA A O 1
ATOM 665 N N . ILE A 1 83 ? -2.327 -4.456 22.458 1.00 78.62 83 ILE A N 1
ATOM 666 C CA . ILE A 1 83 ? -1.457 -5.452 23.113 1.00 78.62 83 ILE A CA 1
ATOM 667 C C . ILE A 1 83 ? -2.257 -6.604 23.745 1.00 78.62 83 ILE A C 1
ATOM 669 O O . ILE A 1 83 ? -1.894 -7.769 23.584 1.00 78.62 83 ILE A O 1
ATOM 673 N N . HIS A 1 84 ? -3.347 -6.310 24.457 1.00 64.50 84 HIS A N 1
ATOM 674 C CA . HIS A 1 84 ? -4.108 -7.297 25.225 1.00 64.50 84 HIS A CA 1
ATOM 675 C C . HIS A 1 84 ? -5.312 -7.822 24.438 1.00 64.50 84 HIS A C 1
ATOM 677 O O . HIS A 1 84 ? -6.153 -7.062 23.962 1.00 64.50 84 HIS A O 1
ATOM 683 N N . GLN A 1 85 ? -5.409 -9.150 24.322 1.00 56.62 85 GLN A N 1
ATOM 684 C CA . GLN A 1 85 ? -6.495 -9.822 23.603 1.00 56.62 85 GLN A CA 1
ATOM 685 C C . GLN A 1 85 ? -7.781 -10.026 24.432 1.00 56.62 85 GLN A C 1
ATOM 687 O O . GLN A 1 85 ? -8.772 -10.441 23.842 1.00 56.62 85 GLN A O 1
ATOM 692 N N . HIS A 1 86 ? -7.804 -9.752 25.749 1.00 46.53 86 HIS A N 1
ATOM 693 C CA . HIS A 1 86 ? -8.835 -10.345 26.624 1.00 46.53 86 HIS A CA 1
ATOM 694 C C . HIS A 1 86 ? -9.475 -9.501 27.746 1.00 46.53 86 HIS A C 1
ATOM 696 O O . HIS A 1 86 ? -10.306 -10.047 28.462 1.00 46.53 86 HIS A O 1
ATOM 702 N N . GLU A 1 87 ? -9.191 -8.205 27.903 1.00 45.66 87 GLU A N 1
ATOM 703 C CA . GLU A 1 87 ? -9.778 -7.409 29.003 1.00 45.66 87 GLU A CA 1
ATOM 704 C C . GLU A 1 87 ? -10.540 -6.176 28.477 1.00 45.66 87 GLU A C 1
ATOM 706 O O . GLU A 1 87 ? -9.962 -5.380 27.728 1.00 45.66 87 GLU A O 1
ATOM 711 N N . PRO A 1 88 ? -11.829 -5.990 28.828 1.00 49.00 88 PRO A N 1
ATOM 712 C CA . PRO A 1 88 ? -12.577 -4.796 28.458 1.00 49.00 88 PRO A CA 1
ATOM 713 C C . PRO A 1 88 ? -12.075 -3.595 29.272 1.00 49.00 88 PRO A C 1
ATOM 715 O O . PRO A 1 88 ? -12.199 -3.545 30.493 1.00 49.00 88 PRO A O 1
ATOM 718 N N . ALA A 1 89 ? -11.506 -2.606 28.581 1.00 50.09 89 ALA A N 1
ATOM 719 C CA . ALA A 1 89 ? -10.971 -1.406 29.210 1.00 50.09 89 ALA A CA 1
ATOM 720 C C . ALA A 1 89 ? -12.070 -0.582 29.912 1.00 50.09 89 ALA A C 1
ATOM 722 O O . ALA A 1 89 ? -13.116 -0.265 29.343 1.00 50.09 89 ALA A O 1
ATOM 723 N N . SER A 1 90 ? -11.789 -0.225 31.167 1.00 48.06 90 SER A N 1
ATOM 724 C CA . SER A 1 90 ? -12.591 0.644 32.032 1.00 48.06 90 SER A CA 1
ATOM 725 C C . SER A 1 90 ? -12.768 2.062 31.461 1.00 48.06 90 SER A C 1
ATOM 727 O O . SER A 1 90 ? -11.875 2.626 30.831 1.00 48.06 90 SER A O 1
ATOM 729 N N . LYS A 1 91 ? -13.942 2.644 31.737 1.00 57.06 91 LYS A N 1
ATOM 730 C CA . LYS A 1 91 ? -14.464 3.927 31.240 1.00 57.06 91 LYS A CA 1
ATOM 731 C C . LYS A 1 91 ? -13.701 5.147 31.790 1.00 57.06 91 LYS A C 1
ATOM 733 O O . LYS A 1 91 ? -13.975 5.570 32.906 1.00 57.06 91 LYS A O 1
ATOM 738 N N . GLN A 1 92 ? -12.828 5.755 30.987 1.00 51.19 92 GLN A N 1
ATOM 739 C CA . GLN A 1 92 ? -12.325 7.148 31.064 1.00 51.19 92 GLN A CA 1
ATOM 740 C C . GLN A 1 92 ? -11.840 7.516 29.645 1.00 51.19 92 GLN A C 1
ATOM 742 O O . GLN A 1 92 ? -11.417 6.613 28.936 1.00 51.19 92 GLN A O 1
ATOM 747 N N . SER A 1 93 ? -11.785 8.736 29.107 1.00 49.62 93 SER A N 1
ATOM 748 C CA . SER A 1 93 ? -12.168 10.113 29.448 1.00 49.62 93 SER A CA 1
ATOM 749 C C . SER A 1 93 ? -11.939 10.925 28.141 1.00 49.62 93 SER A C 1
ATOM 751 O O . SER A 1 93 ? -11.081 10.551 27.343 1.00 49.62 93 SER A O 1
ATOM 753 N N . GLU A 1 94 ? -12.744 11.963 27.904 1.00 51.59 94 GLU A N 1
ATOM 754 C CA . GLU A 1 94 ? -12.757 13.058 26.895 1.00 51.59 94 GLU A CA 1
ATOM 755 C C . GLU A 1 94 ? -11.866 13.012 25.614 1.00 51.59 94 GLU A C 1
ATOM 757 O O . GLU A 1 94 ? -12.389 13.251 24.523 1.00 51.59 94 GLU A O 1
ATOM 762 N N . ASN A 1 95 ? -10.580 12.639 25.675 1.00 57.09 95 ASN A N 1
ATOM 763 C CA . ASN A 1 95 ? -9.683 12.489 24.505 1.00 57.09 95 ASN A CA 1
ATOM 764 C C . ASN A 1 95 ? -9.960 11.237 23.653 1.00 57.09 95 ASN A C 1
ATOM 766 O O . ASN A 1 95 ? -9.458 11.101 22.540 1.00 57.09 95 ASN A O 1
ATOM 770 N N . LEU A 1 96 ? -10.792 10.319 24.151 1.00 64.81 96 LEU A N 1
ATOM 771 C CA . LEU A 1 96 ? -11.163 9.107 23.421 1.00 64.81 96 LEU A CA 1
ATOM 772 C C . LEU A 1 96 ? -11.829 9.399 22.072 1.00 64.81 96 LEU A C 1
ATOM 774 O O . LEU A 1 96 ? -11.681 8.631 21.126 1.00 64.81 96 LEU A O 1
ATOM 778 N N . SER A 1 97 ? -12.598 10.487 21.999 1.00 72.31 97 SER A N 1
ATOM 779 C CA . SER A 1 97 ? -13.421 10.799 20.829 1.00 72.31 97 SER A CA 1
ATOM 780 C C . SER A 1 97 ? -12.589 11.211 19.609 1.00 72.31 97 SER A C 1
ATOM 782 O O . SER A 1 97 ? -12.911 10.804 18.492 1.00 72.31 97 SER A O 1
ATOM 784 N N . SER A 1 98 ? -11.498 11.957 19.814 1.00 80.44 98 SER A N 1
ATOM 785 C CA . SER A 1 98 ? -10.598 12.406 18.747 1.00 80.44 98 SER A CA 1
ATOM 786 C C . SER A 1 98 ? -9.687 11.280 18.259 1.00 80.44 98 SER A C 1
ATOM 788 O O . SER A 1 98 ? -9.600 11.054 17.053 1.00 80.44 98 SER A O 1
ATOM 790 N N . ASP A 1 99 ? -9.078 10.518 19.173 1.00 82.50 99 ASP A N 1
ATOM 791 C CA . ASP A 1 99 ? -8.229 9.367 18.832 1.00 82.50 99 ASP A CA 1
ATOM 792 C C . ASP A 1 99 ? -9.016 8.294 18.059 1.00 82.50 99 ASP A C 1
ATOM 794 O O . ASP A 1 99 ? -8.550 7.758 17.048 1.00 82.50 99 ASP A O 1
ATOM 798 N N . LEU A 1 100 ? -10.254 8.016 18.487 1.00 87.75 100 LEU A N 1
ATOM 799 C CA . LEU A 1 100 ? -11.149 7.097 17.784 1.00 87.75 100 LEU A CA 1
ATOM 800 C C . LEU A 1 100 ? -11.586 7.658 16.422 1.00 87.75 100 LEU A C 1
ATOM 802 O O . LEU A 1 100 ? -11.748 6.901 15.463 1.00 87.75 100 LEU A O 1
ATOM 806 N N . GLY A 1 101 ? -11.735 8.981 16.315 1.00 91.25 101 GLY A N 1
ATOM 807 C CA . GLY A 1 101 ? -11.963 9.683 15.054 1.00 91.25 101 GLY A CA 1
ATOM 808 C C . GLY A 1 101 ? -10.835 9.447 14.048 1.00 91.25 101 GLY A C 1
ATOM 809 O O . GLY A 1 101 ? -11.102 8.985 12.937 1.00 91.25 101 GLY A O 1
ATOM 810 N N . HIS A 1 102 ? -9.580 9.662 14.453 1.00 92.06 102 HIS A N 1
ATOM 811 C CA . HIS A 1 102 ? -8.405 9.419 13.606 1.00 92.06 102 HIS A CA 1
ATOM 812 C C . HIS A 1 102 ? -8.246 7.942 13.226 1.00 92.06 102 HIS A C 1
ATOM 814 O O . HIS A 1 102 ? -7.914 7.626 12.081 1.00 92.06 102 HIS A O 1
ATOM 820 N N . LEU A 1 103 ? -8.550 7.018 14.145 1.00 94.56 103 LEU A N 1
ATOM 821 C CA . LEU A 1 103 ? -8.585 5.586 13.843 1.00 94.56 103 LEU A CA 1
ATOM 822 C C . LEU A 1 103 ? -9.596 5.266 12.732 1.00 94.56 103 LEU A C 1
ATOM 824 O O . LEU A 1 103 ? -9.270 4.561 11.773 1.00 94.56 103 LEU A O 1
ATOM 828 N N . LYS A 1 104 ? -10.814 5.808 12.833 1.00 95.50 104 LYS A N 1
ATOM 829 C CA . LYS A 1 104 ? -11.872 5.618 11.829 1.00 95.50 104 LYS A CA 1
ATOM 830 C C . LYS A 1 104 ? -11.532 6.272 10.496 1.00 95.50 104 LYS A C 1
ATOM 832 O O . LYS A 1 104 ? -11.810 5.681 9.455 1.00 95.50 104 LYS A O 1
ATOM 837 N N . GLU A 1 105 ? -10.909 7.444 10.512 1.00 96.62 105 GLU A N 1
ATOM 838 C CA . GLU A 1 105 ? -10.419 8.110 9.305 1.00 96.62 105 GLU A CA 1
ATOM 839 C C . GLU A 1 105 ? -9.396 7.232 8.570 1.00 96.62 105 GLU A C 1
ATOM 841 O O . GLU A 1 105 ? -9.568 6.945 7.383 1.00 96.62 105 GLU A O 1
ATOM 846 N N . CYS A 1 106 ? -8.403 6.705 9.293 1.00 96.94 106 CYS A N 1
ATOM 847 C CA . CYS A 1 106 ? -7.396 5.800 8.737 1.00 96.94 106 CYS A CA 1
ATOM 848 C C . CYS A 1 106 ? -8.028 4.535 8.139 1.00 96.94 106 CYS A C 1
ATOM 850 O O . CYS A 1 106 ? -7.724 4.159 7.006 1.00 96.94 106 CYS A O 1
ATOM 852 N N . ILE A 1 107 ? -8.963 3.908 8.860 1.00 97.38 107 ILE A N 1
ATOM 853 C CA . ILE A 1 107 ? -9.738 2.762 8.358 1.00 97.38 107 ILE A CA 1
ATOM 854 C C . ILE A 1 107 ? -10.495 3.140 7.077 1.00 97.38 107 ILE A C 1
ATOM 856 O O . ILE A 1 107 ? -10.476 2.393 6.097 1.00 97.38 107 ILE A O 1
ATOM 860 N N . GLY A 1 108 ? -11.134 4.310 7.055 1.00 97.69 108 GLY A N 1
ATOM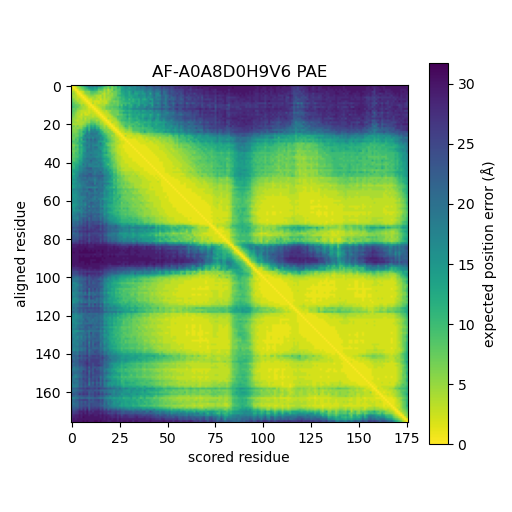 861 C CA . GLY A 1 108 ? -11.883 4.802 5.904 1.00 97.69 108 GLY A CA 1
ATOM 862 C C . GLY A 1 108 ? -11.016 5.012 4.661 1.00 97.69 108 GLY A C 1
ATOM 863 O O . GLY A 1 108 ? -11.433 4.629 3.561 1.00 97.69 108 GLY A O 1
ATOM 864 N N . ILE A 1 109 ? -9.808 5.556 4.842 1.00 97.62 109 ILE A N 1
ATOM 865 C CA . ILE A 1 109 ? -8.794 5.726 3.791 1.00 97.62 109 ILE A CA 1
ATOM 866 C C . ILE A 1 109 ? -8.352 4.362 3.249 1.00 97.62 109 ILE A C 1
ATOM 868 O O . ILE A 1 109 ? -8.394 4.151 2.035 1.00 97.62 109 ILE A O 1
ATOM 872 N N . LEU A 1 110 ? -8.007 3.413 4.126 1.00 97.50 110 LEU A N 1
ATOM 873 C CA . LEU A 1 110 ? -7.591 2.062 3.729 1.00 97.50 110 LEU A CA 1
ATOM 874 C C . LEU A 1 110 ? -8.695 1.328 2.956 1.00 97.50 110 LEU A C 1
ATOM 876 O O . LEU A 1 110 ? -8.444 0.792 1.875 1.00 97.50 110 LEU A O 1
ATOM 880 N N . PHE A 1 111 ? -9.946 1.398 3.419 1.00 97.19 111 PHE A N 1
ATOM 881 C CA . PHE A 1 111 ? -11.084 0.888 2.650 1.00 97.19 111 PHE A CA 1
ATOM 882 C C . PHE A 1 111 ? -11.239 1.593 1.293 1.00 97.19 111 PHE A C 1
ATOM 884 O O . PHE A 1 111 ? -11.670 0.973 0.320 1.00 97.19 111 PHE A O 1
ATOM 891 N N . GLY A 1 112 ? -10.873 2.872 1.193 1.00 96.69 112 GLY A N 1
ATOM 892 C CA . GLY A 1 112 ? -10.804 3.604 -0.071 1.00 96.69 112 GLY A CA 1
ATOM 893 C C . GLY A 1 112 ? -9.918 2.927 -1.115 1.00 96.69 112 GLY A C 1
ATOM 894 O O . GLY A 1 112 ? -10.305 2.890 -2.285 1.00 96.69 112 GLY A O 1
ATOM 895 N N . PHE A 1 113 ? -8.798 2.335 -0.695 1.00 95.75 113 PHE A N 1
ATOM 896 C CA . PHE A 1 113 ? -7.925 1.552 -1.569 1.00 95.75 113 PHE A CA 1
ATOM 897 C C . PHE A 1 113 ? -8.522 0.187 -1.918 1.00 95.75 113 PHE A C 1
ATOM 899 O O . PHE A 1 113 ? -8.489 -0.195 -3.082 1.00 95.75 113 PHE A O 1
ATOM 906 N N . THR A 1 114 ? -9.167 -0.502 -0.968 1.00 94.56 114 THR A N 1
ATOM 907 C CA . THR A 1 114 ? -9.801 -1.817 -1.230 1.00 94.56 114 THR A CA 1
ATOM 908 C C . THR A 1 114 ? -10.953 -1.771 -2.243 1.00 94.56 114 THR A C 1
ATOM 910 O O . THR A 1 114 ? -11.323 -2.792 -2.815 1.00 94.56 114 THR A O 1
ATOM 913 N N . ARG A 1 115 ? -11.533 -0.587 -2.483 1.00 94.69 115 ARG A N 1
ATOM 914 C CA . ARG A 1 115 ? -12.598 -0.380 -3.478 1.00 94.69 115 ARG A CA 1
ATOM 915 C C . ARG A 1 115 ? -12.084 -0.152 -4.898 1.00 94.69 115 ARG A C 1
ATOM 917 O O . ARG A 1 115 ? -12.888 -0.102 -5.826 1.00 94.69 115 ARG A O 1
ATOM 924 N N . ARG A 1 116 ? -10.776 0.036 -5.072 1.00 92.56 116 ARG A N 1
ATOM 925 C CA . ARG A 1 116 ? -10.145 0.281 -6.371 1.00 92.56 116 ARG A CA 1
ATOM 926 C C . ARG A 1 116 ? -9.530 -1.012 -6.893 1.00 92.56 116 ARG A C 1
ATOM 928 O O . ARG A 1 116 ? -9.055 -1.835 -6.119 1.00 92.56 116 ARG A O 1
ATOM 935 N N . VAL A 1 117 ? -9.504 -1.162 -8.214 1.00 87.06 117 VAL A N 1
ATOM 936 C CA . VAL A 1 117 ? -8.722 -2.221 -8.860 1.00 87.06 117 VAL A CA 1
ATOM 937 C C . VAL A 1 117 ? -7.270 -1.757 -8.880 1.00 87.06 117 VAL A C 1
ATOM 939 O O . VAL A 1 117 ? -6.948 -0.772 -9.541 1.00 87.06 117 VAL A O 1
ATOM 942 N N . ILE A 1 118 ? -6.419 -2.414 -8.094 1.00 88.81 118 ILE A N 1
ATOM 943 C CA . ILE A 1 118 ? -4.989 -2.106 -7.988 1.00 88.81 118 ILE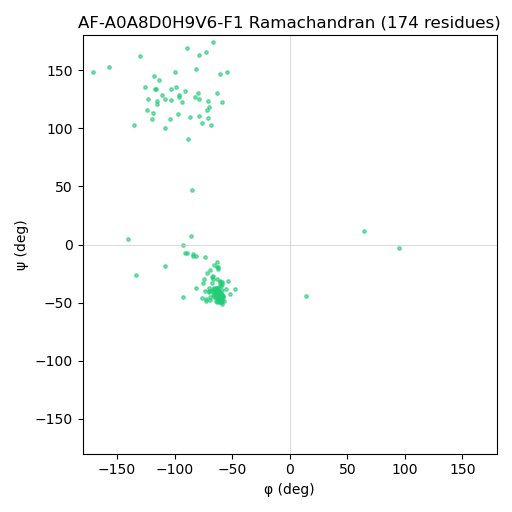 A CA 1
ATOM 944 C C . ILE A 1 118 ? -4.219 -3.379 -8.315 1.00 88.81 118 ILE A C 1
ATOM 946 O O . ILE A 1 118 ? -4.331 -4.359 -7.586 1.00 88.81 118 ILE A O 1
ATOM 950 N N . GLU A 1 119 ? -3.443 -3.375 -9.393 1.00 90.56 119 GLU A N 1
ATOM 951 C CA . GLU A 1 119 ? -2.688 -4.538 -9.883 1.00 90.56 119 GLU A CA 1
ATOM 952 C C . GLU A 1 119 ? -1.329 -4.690 -9.176 1.00 90.56 119 GLU A C 1
ATOM 954 O O . GLU A 1 119 ? -0.294 -4.875 -9.805 1.00 90.56 119 GLU A O 1
ATOM 959 N N . ASP A 1 120 ? -1.330 -4.590 -7.847 1.00 93.50 120 ASP A N 1
ATOM 960 C CA . ASP A 1 120 ? -0.151 -4.801 -7.007 1.00 93.50 120 ASP A CA 1
ATOM 961 C C . ASP A 1 120 ? -0.537 -5.675 -5.798 1.00 93.50 120 ASP A C 1
ATOM 963 O O . ASP A 1 120 ? -1.177 -5.186 -4.857 1.00 93.50 120 ASP A O 1
ATOM 967 N N . PRO A 1 121 ? -0.190 -6.977 -5.806 1.00 92.94 121 PRO A N 1
ATOM 968 C CA . PRO A 1 121 ? -0.556 -7.891 -4.728 1.00 92.94 121 PRO A CA 1
ATOM 969 C C . PRO A 1 121 ? 0.148 -7.556 -3.408 1.00 92.94 121 PRO A C 1
ATOM 971 O O . PRO A 1 121 ? -0.426 -7.795 -2.343 1.00 92.94 121 PRO A O 1
ATOM 974 N N . GLN A 1 122 ? 1.356 -6.984 -3.455 1.00 94.19 122 GLN A N 1
ATOM 975 C CA . GLN A 1 122 ? 2.088 -6.589 -2.253 1.00 94.19 122 GLN A CA 1
ATOM 976 C C . GLN A 1 122 ? 1.383 -5.408 -1.587 1.00 94.19 122 GLN A C 1
ATOM 978 O O . GLN A 1 122 ? 1.086 -5.470 -0.395 1.00 94.19 122 GLN A O 1
ATOM 983 N N . PHE A 1 123 ? 1.024 -4.383 -2.364 1.00 95.44 123 PHE A N 1
ATOM 984 C CA . PHE A 1 123 ? 0.264 -3.243 -1.853 1.00 95.44 123 PHE A CA 1
ATOM 985 C C . PHE A 1 123 ? -1.093 -3.668 -1.277 1.00 95.44 123 PHE A C 1
ATOM 987 O O . PHE A 1 123 ? -1.472 -3.224 -0.193 1.00 95.44 123 PHE A O 1
ATOM 994 N N . GLN A 1 124 ? -1.820 -4.558 -1.962 1.00 94.62 124 GLN A N 1
ATOM 995 C CA . GLN A 1 124 ? -3.084 -5.090 -1.443 1.00 94.62 124 GLN A CA 1
ATOM 996 C C . GLN A 1 124 ? -2.892 -5.823 -0.108 1.00 94.62 124 GLN A C 1
ATOM 998 O O . GLN A 1 124 ? -3.675 -5.613 0.821 1.00 94.62 124 GLN A O 1
ATOM 1003 N N . SER A 1 125 ? -1.852 -6.654 0.000 1.00 95.19 125 SER A N 1
ATOM 1004 C CA . SER A 1 125 ? -1.516 -7.360 1.239 1.00 95.19 125 SER A CA 1
ATOM 1005 C C . SER A 1 125 ? -1.192 -6.385 2.373 1.00 95.19 125 SER A C 1
ATOM 1007 O O . SER A 1 125 ? -1.714 -6.541 3.477 1.00 95.19 125 SER A O 1
ATOM 1009 N N . ASP A 1 126 ? -0.388 -5.357 2.100 1.00 97.12 126 ASP A N 1
ATOM 1010 C CA . ASP A 1 126 ? 0.004 -4.347 3.087 1.00 97.12 126 ASP A CA 1
ATOM 1011 C C . ASP A 1 126 ? -1.225 -3.549 3.577 1.00 97.12 126 ASP A C 1
ATOM 1013 O O . ASP A 1 126 ? -1.436 -3.402 4.784 1.00 97.12 126 ASP A O 1
ATOM 1017 N N . VAL A 1 127 ? -2.115 -3.135 2.663 1.00 96.94 127 VAL A N 1
ATOM 1018 C CA . VAL A 1 127 ? -3.381 -2.458 3.003 1.00 96.94 127 VAL A CA 1
ATOM 1019 C C . VAL A 1 127 ? -4.272 -3.332 3.883 1.00 96.94 127 VAL A C 1
ATOM 1021 O O . VAL A 1 127 ? -4.792 -2.845 4.889 1.00 96.94 127 VAL A O 1
ATOM 1024 N N . LEU A 1 128 ? -4.461 -4.608 3.533 1.00 95.81 128 LEU A N 1
ATOM 1025 C CA . LEU A 1 128 ? -5.289 -5.525 4.323 1.00 95.81 128 LEU A CA 1
ATOM 1026 C C . LEU A 1 128 ? -4.678 -5.805 5.698 1.00 95.81 128 LEU A C 1
ATOM 1028 O O . LEU A 1 128 ? -5.410 -5.841 6.689 1.00 95.81 128 LEU A O 1
ATOM 1032 N N . PHE A 1 129 ? -3.354 -5.939 5.780 1.00 96.38 129 PHE A N 1
ATOM 1033 C CA . PHE A 1 129 ? -2.638 -6.116 7.041 1.00 96.38 129 PHE A CA 1
ATOM 1034 C C . PHE A 1 129 ? -2.837 -4.917 7.976 1.00 96.38 129 PHE A C 1
ATOM 1036 O O . PHE A 1 129 ? -3.212 -5.082 9.143 1.00 96.38 129 PHE A O 1
ATOM 1043 N N . TRP A 1 130 ? -2.650 -3.698 7.469 1.00 97.69 130 TRP A N 1
ATOM 1044 C CA . TRP A 1 130 ? -2.899 -2.480 8.238 1.00 97.69 130 TRP A CA 1
ATOM 1045 C C . TRP A 1 130 ? -4.363 -2.354 8.647 1.00 97.69 130 TRP A C 1
ATOM 1047 O O . TRP A 1 130 ? -4.655 -2.064 9.809 1.00 97.69 130 TRP A O 1
ATOM 1057 N N . LEU A 1 131 ? -5.285 -2.637 7.726 1.00 96.88 131 LEU A N 1
ATOM 1058 C CA . LEU A 1 131 ? -6.718 -2.579 7.987 1.00 96.88 131 LEU A CA 1
ATOM 1059 C C . LEU A 1 131 ? -7.114 -3.555 9.099 1.00 96.88 131 LEU A C 1
ATOM 1061 O O . LEU A 1 131 ? -7.784 -3.152 10.045 1.00 96.88 131 LEU A O 1
ATOM 1065 N N . GLN A 1 132 ? -6.638 -4.800 9.049 1.00 95.50 132 GLN A N 1
ATOM 1066 C CA . GLN A 1 132 ? -6.901 -5.800 10.083 1.00 95.50 132 GLN A CA 1
ATOM 1067 C C . GLN A 1 132 ? -6.413 -5.342 11.460 1.00 95.50 132 GLN A C 1
ATOM 1069 O O . GLN A 1 132 ? -7.142 -5.481 12.446 1.00 95.50 132 GLN A O 1
ATOM 1074 N N . ARG A 1 133 ? -5.214 -4.754 11.540 1.00 94.88 133 ARG A N 1
ATOM 1075 C CA . ARG A 1 133 ? -4.684 -4.223 12.804 1.00 94.88 133 ARG A CA 1
ATOM 1076 C C . ARG A 1 133 ? -5.577 -3.119 13.366 1.00 94.88 133 ARG A C 1
ATOM 1078 O O . ARG A 1 133 ? -5.970 -3.204 14.527 1.00 94.88 133 ARG A O 1
ATOM 1085 N N . LEU A 1 134 ? -5.944 -2.129 12.555 1.00 95.62 134 LEU A N 1
ATOM 1086 C CA . LEU A 1 134 ? -6.773 -1.006 13.006 1.00 95.62 134 LEU A CA 1
ATOM 1087 C C . LEU A 1 134 ? -8.197 -1.444 13.383 1.00 95.62 134 LEU A C 1
ATOM 1089 O O . LEU A 1 134 ? -8.715 -1.039 14.424 1.00 95.62 134 LEU A O 1
ATOM 1093 N N . VAL A 1 135 ? -8.815 -2.311 12.576 1.00 95.19 135 VAL A N 1
ATOM 1094 C CA . VAL A 1 135 ? -10.159 -2.850 12.835 1.00 95.19 135 VAL A CA 1
ATOM 1095 C C . VAL A 1 135 ? -10.187 -3.656 14.132 1.00 95.19 135 VAL A C 1
ATOM 1097 O O . VAL A 1 135 ? -11.125 -3.503 14.910 1.00 95.19 135 VAL A O 1
ATOM 1100 N N . SER A 1 136 ? -9.151 -4.458 14.405 1.00 92.56 136 SER A N 1
ATOM 1101 C CA . SER A 1 136 ? -9.076 -5.248 15.642 1.00 92.56 136 SER A CA 1
ATOM 1102 C C . SER A 1 136 ? -9.096 -4.373 16.901 1.00 92.56 136 SER A C 1
ATOM 1104 O O . SER A 1 136 ? -9.723 -4.731 17.898 1.00 92.56 136 SER A O 1
ATOM 1106 N N . VAL A 1 137 ? -8.469 -3.195 16.838 1.00 92.25 137 VAL A N 1
ATOM 1107 C CA . VAL A 1 137 ? -8.487 -2.212 17.923 1.00 92.25 137 VAL A CA 1
ATOM 1108 C C . VAL A 1 137 ? -9.866 -1.560 18.010 1.00 92.25 137 VAL A C 1
ATOM 1110 O O . VAL A 1 137 ? -10.451 -1.538 19.092 1.00 92.25 137 VAL A O 1
ATOM 1113 N N . LEU A 1 138 ? -10.439 -1.119 16.881 1.00 91.94 138 LEU A N 1
ATOM 1114 C CA . LEU A 1 138 ? -11.767 -0.493 16.848 1.00 91.94 138 LEU A CA 1
ATOM 1115 C C . LEU A 1 138 ? -12.866 -1.413 17.404 1.00 91.94 138 LEU A C 1
ATOM 1117 O O . LEU A 1 138 ? -13.731 -0.947 18.133 1.00 91.94 138 LEU A O 1
ATOM 1121 N N . GLN A 1 139 ? -12.825 -2.716 17.124 1.00 90.00 139 GLN A N 1
ATOM 1122 C CA . GLN A 1 139 ? -13.807 -3.682 17.641 1.00 90.00 139 GLN A CA 1
ATOM 1123 C C . GLN A 1 139 ? -13.742 -3.873 19.166 1.00 90.00 139 GLN A C 1
ATOM 1125 O O . GLN A 1 139 ? -14.738 -4.249 19.790 1.00 90.00 139 GLN A O 1
ATOM 1130 N N . ARG A 1 140 ? -12.573 -3.651 19.779 1.00 87.31 140 ARG A N 1
ATOM 1131 C CA . ARG A 1 140 ? -12.380 -3.797 21.231 1.00 87.31 140 ARG A CA 1
ATOM 1132 C C . ARG A 1 140 ? -12.854 -2.569 21.997 1.00 87.31 140 ARG A C 1
ATOM 1134 O O . ARG A 1 140 ? -13.405 -2.709 23.084 1.00 87.31 140 ARG A O 1
ATOM 1141 N N . VAL A 1 141 ? -12.628 -1.387 21.429 1.00 87.00 141 VAL A N 1
ATOM 1142 C CA . VAL A 1 141 ? -12.797 -0.100 22.125 1.00 87.00 141 VAL A CA 1
ATOM 1143 C C . VAL A 1 141 ? -14.017 0.688 21.646 1.00 87.00 141 VAL A C 1
ATOM 1145 O O . VAL A 1 141 ? -14.458 1.612 22.323 1.00 87.00 141 VAL A O 1
ATOM 1148 N N . GLY A 1 142 ? -14.534 0.347 20.465 1.00 85.31 142 GLY A N 1
ATOM 1149 C CA . GLY A 1 142 ? -15.610 1.055 19.790 1.00 85.31 142 GLY A CA 1
ATOM 1150 C C . GLY A 1 142 ? -16.996 0.745 20.344 1.00 85.31 142 GLY A C 1
ATOM 1151 O O . GLY A 1 142 ? -17.237 -0.241 21.045 1.00 85.31 142 GLY A O 1
ATOM 1152 N N . CYS A 1 143 ? -17.936 1.614 19.996 1.00 85.38 143 CYS A N 1
ATOM 1153 C CA . CYS A 1 143 ? -19.348 1.458 20.311 1.00 85.38 143 CYS A CA 1
ATOM 1154 C C . CYS A 1 143 ? -20.081 0.667 19.205 1.00 85.38 143 CYS A C 1
ATOM 1156 O O . CYS A 1 143 ? -19.549 0.487 18.107 1.00 85.38 143 CYS A O 1
ATOM 1158 N N . PRO A 1 144 ? -21.340 0.235 19.418 1.00 84.88 144 PRO A N 1
ATOM 1159 C CA . PRO A 1 144 ? -22.121 -0.434 18.371 1.00 84.88 144 PRO A CA 1
ATOM 1160 C C . PRO A 1 144 ? -22.225 0.363 17.055 1.00 84.88 144 PRO A C 1
ATOM 1162 O O . PRO A 1 144 ? -22.251 -0.223 15.973 1.00 84.88 144 PRO A O 1
ATOM 1165 N N . GLY A 1 145 ? -22.220 1.701 17.125 1.00 88.31 145 GLY A N 1
ATOM 1166 C CA . GLY A 1 145 ? -22.179 2.566 15.942 1.00 88.31 145 GLY A CA 1
ATOM 1167 C C . GLY A 1 145 ? -20.897 2.411 15.115 1.00 88.31 145 GLY A C 1
ATOM 1168 O O . GLY A 1 145 ? -20.934 2.534 13.891 1.00 88.31 145 GLY A O 1
ATOM 1169 N N . ASP A 1 146 ? -19.775 2.064 15.746 1.00 91.31 146 ASP A N 1
ATOM 1170 C CA . ASP A 1 146 ? -18.507 1.810 15.056 1.00 91.31 146 ASP A CA 1
ATOM 1171 C C . ASP A 1 146 ? -18.509 0.463 14.325 1.00 91.31 146 ASP A C 1
ATOM 1173 O O . ASP A 1 146 ? -17.910 0.328 13.258 1.00 91.31 146 ASP A O 1
ATOM 1177 N N . HIS A 1 147 ? -19.254 -0.519 14.832 1.00 90.12 147 HIS A N 1
ATOM 1178 C CA . HIS A 1 147 ? -19.468 -1.779 14.118 1.00 90.12 147 HIS A CA 1
ATOM 1179 C C . HIS A 1 147 ? -20.324 -1.564 12.863 1.00 90.12 147 HIS A C 1
ATOM 1181 O O . HIS A 1 147 ? -20.012 -2.103 11.800 1.00 90.12 147 HIS A O 1
ATOM 1187 N N . LEU A 1 148 ? -21.362 -0.721 12.947 1.00 91.62 148 LEU A N 1
ATOM 1188 C CA . LEU A 1 148 ? -22.137 -0.305 11.772 1.00 91.62 148 LEU A CA 1
ATOM 1189 C C . LEU A 1 148 ? -21.280 0.490 10.782 1.00 91.62 148 LEU A C 1
ATOM 1191 O O . LEU A 1 148 ? -21.421 0.318 9.573 1.00 91.62 148 LEU A O 1
ATOM 1195 N N . PHE A 1 149 ? -20.372 1.338 11.266 1.00 94.44 149 PHE A N 1
ATOM 1196 C CA . PHE A 1 149 ? -19.395 2.023 10.419 1.00 94.44 149 PHE A CA 1
ATOM 1197 C C . PHE A 1 149 ? -18.541 1.023 9.620 1.00 94.44 149 PHE A C 1
ATOM 1199 O O . PHE A 1 149 ? -18.453 1.149 8.397 1.00 94.44 149 PHE A O 1
ATOM 1206 N N . LEU A 1 150 ? -17.988 -0.009 10.269 1.00 95.06 150 LEU A N 1
ATOM 1207 C CA . LEU A 1 150 ? -17.225 -1.063 9.589 1.00 95.06 150 LEU A CA 1
ATOM 1208 C C . LEU A 1 150 ? -18.070 -1.808 8.554 1.00 95.06 150 LEU A C 1
ATOM 1210 O O . LEU A 1 150 ? -17.643 -1.965 7.410 1.00 95.06 150 LEU A O 1
ATOM 1214 N N . LEU A 1 151 ? -19.286 -2.211 8.927 1.00 93.75 151 LEU A N 1
ATOM 1215 C CA . LEU A 1 151 ? -20.202 -2.899 8.021 1.00 93.75 151 LEU A CA 1
ATOM 1216 C C . LEU A 1 151 ? -20.496 -2.056 6.773 1.00 93.75 151 LEU A C 1
ATOM 1218 O O . LEU A 1 151 ? -20.400 -2.556 5.655 1.00 93.75 151 LEU A O 1
ATOM 1222 N N . ASN A 1 152 ? -20.775 -0.762 6.943 1.00 94.88 152 ASN A N 1
ATOM 1223 C CA . ASN A 1 152 ? -21.008 0.157 5.827 1.00 94.88 152 ASN A CA 1
ATOM 1224 C C . ASN A 1 152 ? -19.799 0.266 4.887 1.00 94.88 152 ASN A C 1
ATOM 1226 O O . ASN A 1 152 ? -19.967 0.412 3.676 1.00 94.88 152 ASN A O 1
ATOM 1230 N N . HIS A 1 153 ? -18.576 0.188 5.413 1.00 96.44 153 HIS A N 1
ATOM 1231 C CA . HIS A 1 153 ? -17.379 0.148 4.580 1.00 96.44 153 HIS A CA 1
ATOM 1232 C C . HIS A 1 153 ? -17.249 -1.171 3.807 1.00 96.44 153 HIS A C 1
ATOM 1234 O O . HIS A 1 153 ? -16.991 -1.142 2.600 1.00 96.44 153 HIS A O 1
ATOM 1240 N N . ILE A 1 154 ? -17.481 -2.302 4.475 1.00 95.06 154 ILE A N 1
ATOM 1241 C CA . ILE A 1 154 ? -17.412 -3.652 3.897 1.00 95.06 154 ILE A CA 1
ATOM 1242 C C . ILE A 1 154 ? -18.433 -3.820 2.765 1.00 95.06 154 ILE A C 1
ATOM 1244 O O . ILE A 1 154 ? -18.077 -4.294 1.690 1.00 95.06 154 ILE A O 1
ATOM 1248 N N . LEU A 1 155 ? -19.675 -3.363 2.957 1.00 93.75 155 LEU A N 1
ATOM 1249 C CA . LEU A 1 155 ? -20.750 -3.473 1.957 1.00 93.75 155 LEU A CA 1
ATOM 1250 C C . LEU A 1 155 ? -20.466 -2.712 0.652 1.00 93.75 155 LEU A C 1
ATOM 1252 O O . LEU A 1 155 ? -21.073 -3.001 -0.374 1.00 93.75 155 LEU A O 1
ATOM 1256 N N . ARG A 1 156 ? -19.546 -1.742 0.675 1.00 94.56 156 ARG A N 1
ATOM 1257 C CA . ARG A 1 156 ? -19.143 -0.959 -0.506 1.00 94.56 156 ARG A CA 1
ATOM 1258 C C . ARG A 1 156 ? -17.938 -1.561 -1.233 1.00 94.56 156 ARG A C 1
ATOM 1260 O O . ARG A 1 156 ? -17.467 -0.963 -2.199 1.00 94.56 1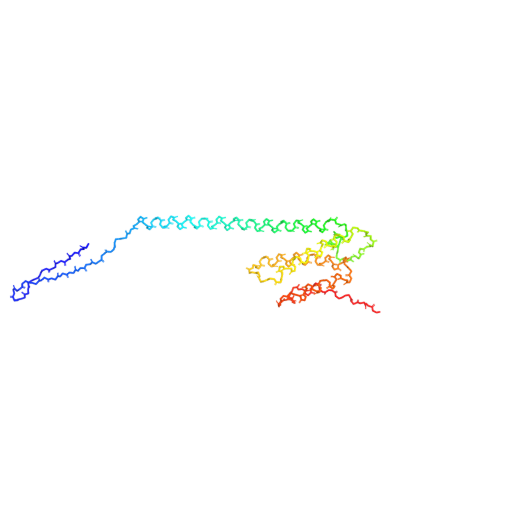56 ARG A O 1
ATOM 1267 N N . CYS A 1 157 ? -17.392 -2.673 -0.744 1.00 93.44 157 CYS A N 1
ATOM 1268 C CA . CYS A 1 157 ? -16.241 -3.333 -1.346 1.00 93.44 157 CYS A CA 1
ATOM 1269 C C . CYS A 1 157 ? -16.656 -4.225 -2.530 1.00 93.44 157 CYS A C 1
ATOM 1271 O O . CYS A 1 157 ? -17.774 -4.742 -2.549 1.00 93.44 157 CYS A O 1
ATOM 1273 N N . PRO A 1 158 ? -15.769 -4.413 -3.524 1.00 91.75 158 PRO A N 1
ATOM 1274 C CA . PRO A 1 158 ? -16.033 -5.275 -4.671 1.00 91.75 158 PRO A CA 1
ATOM 1275 C C . PRO A 1 158 ? -16.128 -6.760 -4.274 1.00 91.75 158 PRO A C 1
ATOM 1277 O O . PRO A 1 158 ? -15.882 -7.156 -3.131 1.00 91.75 158 PRO A O 1
ATOM 1280 N N . ALA A 1 159 ? -16.481 -7.603 -5.247 1.00 88.12 159 ALA A N 1
ATOM 1281 C CA . ALA A 1 159 ? -16.584 -9.048 -5.063 1.00 88.12 159 ALA A CA 1
ATOM 1282 C C . ALA A 1 159 ? -15.284 -9.666 -4.506 1.00 88.12 159 ALA A C 1
ATOM 1284 O O . ALA A 1 159 ? -14.180 -9.212 -4.793 1.00 88.12 159 ALA A O 1
ATOM 1285 N N . GLY A 1 160 ? -15.419 -10.736 -3.715 1.00 87.00 160 GLY A N 1
ATOM 1286 C CA . GLY A 1 160 ? -14.289 -11.393 -3.041 1.00 87.00 160 GLY A CA 1
ATOM 1287 C C . GLY A 1 160 ? -14.041 -10.921 -1.604 1.00 87.00 160 GLY A C 1
ATOM 1288 O O . GLY A 1 160 ? -13.215 -11.515 -0.912 1.00 87.00 160 GLY A O 1
ATOM 1289 N N . ILE A 1 161 ? -14.813 -9.938 -1.129 1.00 89.75 161 ILE A N 1
ATOM 1290 C CA . ILE A 1 161 ? -14.806 -9.409 0.244 1.00 89.75 161 ILE A CA 1
ATOM 1291 C C . ILE A 1 161 ? -14.848 -10.494 1.336 1.00 89.75 161 ILE A C 1
ATOM 1293 O O . ILE A 1 161 ? -14.138 -10.406 2.335 1.00 89.75 161 ILE A O 1
ATOM 1297 N N . GLY A 1 162 ? -15.613 -11.570 1.120 1.00 87.75 162 GLY A N 1
ATOM 1298 C CA . GLY A 1 162 ? -15.765 -12.660 2.089 1.00 87.75 162 GLY A CA 1
ATOM 1299 C C . GLY A 1 162 ? -14.469 -13.408 2.419 1.00 87.75 162 GLY A C 1
ATOM 1300 O O . GLY A 1 162 ? -14.381 -14.012 3.482 1.00 87.75 162 GLY A O 1
ATOM 1301 N N . LYS A 1 163 ? -13.444 -13.340 1.556 1.00 90.38 163 LYS A N 1
ATOM 1302 C CA . LYS A 1 163 ? -12.154 -14.013 1.786 1.00 90.38 163 LYS A CA 1
ATOM 1303 C C . LYS A 1 163 ? -11.318 -13.358 2.887 1.00 90.38 163 LYS A C 1
ATOM 1305 O O . LYS A 1 163 ? -10.461 -14.024 3.455 1.00 90.38 163 LYS A O 1
ATOM 1310 N N . TRP A 1 164 ? -11.537 -12.073 3.163 1.00 91.44 164 TRP A N 1
ATOM 1311 C CA . TRP A 1 164 ? -10.683 -11.295 4.067 1.00 91.44 164 TRP A CA 1
ATOM 1312 C C . TRP A 1 164 ? -11.451 -10.461 5.094 1.00 91.44 164 TRP A C 1
ATOM 1314 O O . TRP A 1 164 ? -10.917 -10.208 6.166 1.00 91.44 164 TRP A O 1
ATOM 1324 N N . ALA A 1 165 ? -12.696 -10.053 4.823 1.00 92.75 165 ALA A N 1
ATOM 1325 C CA . ALA A 1 165 ? -13.460 -9.202 5.741 1.00 92.75 165 ALA A CA 1
ATOM 1326 C C . ALA A 1 165 ? -14.279 -9.967 6.782 1.00 92.75 165 ALA A C 1
ATOM 1328 O O . ALA A 1 165 ? -14.829 -9.338 7.683 1.00 92.75 165 ALA A O 1
ATOM 1329 N N . ALA A 1 166 ? -14.371 -11.298 6.698 1.00 90.19 166 ALA A N 1
ATOM 1330 C CA . ALA A 1 166 ? -15.106 -12.094 7.684 1.00 90.19 166 ALA A CA 1
ATOM 1331 C C . ALA A 1 166 ? -14.691 -11.790 9.146 1.00 90.19 166 ALA A C 1
ATOM 1333 O O . ALA A 1 166 ? -15.582 -11.580 9.968 1.00 90.19 166 ALA A O 1
ATOM 1334 N N . PRO A 1 167 ? -13.392 -11.632 9.489 1.00 89.25 167 PRO A N 1
ATOM 1335 C CA . PRO A 1 167 ? -12.974 -11.274 10.850 1.00 89.25 167 PRO A CA 1
ATOM 1336 C C . PRO A 1 167 ? -13.409 -9.866 11.294 1.00 89.25 167 PRO A C 1
ATOM 1338 O O . PRO A 1 167 ? -13.404 -9.560 12.489 1.00 89.25 167 PRO A O 1
ATOM 1341 N N . PHE A 1 168 ? -13.771 -8.989 10.352 1.00 92.50 168 PHE A N 1
ATOM 1342 C CA . PHE A 1 168 ? -14.128 -7.594 10.629 1.00 92.50 168 PHE A CA 1
ATOM 1343 C C . PHE A 1 168 ? -15.574 -7.440 11.113 1.00 92.50 168 PHE A C 1
ATOM 1345 O O . PHE A 1 168 ? -15.944 -6.374 11.611 1.00 92.50 168 PHE A O 1
ATOM 1352 N N . ILE A 1 169 ? -16.376 -8.503 11.027 1.00 88.38 169 ILE A N 1
ATOM 1353 C CA . ILE A 1 169 ? -17.759 -8.537 11.497 1.00 88.38 169 ILE A CA 1
ATOM 1354 C C . ILE A 1 169 ? -17.813 -9.412 12.752 1.00 88.38 169 ILE A C 1
ATOM 1356 O O . ILE A 1 169 ? -17.830 -10.635 12.670 1.00 88.38 169 ILE A O 1
ATOM 1360 N N . GLN A 1 170 ? -17.840 -8.778 13.924 1.00 82.06 170 GLN A N 1
ATOM 1361 C CA . GLN A 1 170 ? -17.996 -9.458 15.212 1.00 82.06 170 GLN A CA 1
ATOM 1362 C C . GLN A 1 170 ? -19.426 -9.247 15.715 1.00 82.06 170 GLN A C 1
ATOM 1364 O O . GLN A 1 170 ? -19.798 -8.142 16.118 1.00 82.06 170 GLN A O 1
ATOM 1369 N N . ILE A 1 171 ? -20.241 -10.303 15.671 1.00 73.75 171 ILE A N 1
ATOM 1370 C CA . ILE A 1 171 ? -21.589 -10.300 16.245 1.00 73.75 171 ILE A CA 1
ATOM 1371 C C . ILE A 1 171 ? -21.447 -10.683 17.714 1.00 73.75 171 ILE A C 1
ATOM 1373 O O . ILE A 1 171 ? -21.132 -11.826 18.034 1.00 73.75 171 ILE A O 1
ATOM 1377 N N . LYS A 1 172 ? -21.673 -9.727 18.617 1.00 66.69 172 LYS A N 1
ATOM 1378 C CA . LYS A 1 172 ? -21.817 -10.045 20.039 1.00 66.69 172 LYS A CA 1
ATOM 1379 C C . LYS A 1 172 ? -23.211 -10.632 20.232 1.00 66.69 172 LYS A C 1
ATOM 1381 O O . LYS A 1 172 ? -24.194 -9.897 20.166 1.00 66.69 172 LYS A O 1
ATOM 1386 N N . VAL A 1 173 ? -23.291 -11.948 20.405 1.00 61.34 173 VAL A N 1
ATOM 1387 C CA . VAL A 1 173 ? -24.518 -12.590 20.881 1.00 61.34 173 VAL A CA 1
ATOM 1388 C C . VAL A 1 173 ? -24.665 -12.177 22.341 1.00 61.34 173 VAL A C 1
ATOM 1390 O O . VAL A 1 173 ? -23.760 -12.397 23.141 1.00 61.34 173 VAL A O 1
ATOM 1393 N N . LEU A 1 174 ? -25.747 -11.471 22.658 1.00 58.53 174 LEU A N 1
ATOM 1394 C CA . LEU A 1 174 ? -26.133 -11.257 24.045 1.00 58.53 174 LEU A CA 1
ATOM 1395 C C . LEU A 1 174 ? -26.637 -12.612 24.539 1.00 58.53 174 LEU A C 1
ATOM 1397 O O . LEU A 1 174 ? -27.672 -13.076 24.062 1.00 58.53 174 LEU A O 1
ATOM 1401 N N . ASP A 1 175 ? -25.871 -13.270 25.407 1.00 58.97 175 ASP A N 1
ATOM 1402 C CA . ASP A 1 175 ? -26.387 -14.417 26.148 1.00 58.97 175 ASP A CA 1
ATOM 1403 C C . ASP A 1 175 ? -27.611 -13.934 26.946 1.00 58.97 175 ASP A C 1
ATOM 1405 O O . ASP A 1 175 ? -27.524 -12.943 27.677 1.00 58.97 175 ASP A O 1
ATOM 1409 N N . ASN A 1 176 ? -28.759 -14.578 26.708 1.00 42.84 176 ASN A N 1
ATOM 1410 C CA . ASN A 1 176 ? -30.026 -14.324 27.403 1.00 42.84 176 ASN A CA 1
ATOM 1411 C C . ASN A 1 176 ? -30.001 -14.884 28.825 1.00 42.84 176 ASN A C 1
ATOM 1413 O O . ASN A 1 176 ? -29.537 -16.036 28.986 1.00 42.84 176 ASN A O 1
#